Protein AF-0000000075743499 (afdb_homodimer)

Organism: Caldivirga maquilingensis (strain ATCC 700844 / DSM 13496 / JCM 10307 / IC-167) (NCBI:txid397948)

Solvent-accessible surface area (backbone atoms only — not comparable to full-atom values): 11588 Å² total; per-residue (Å²): 106,74,41,48,53,61,50,60,53,51,51,47,37,58,49,66,70,38,86,90,57,51,50,65,56,45,51,50,51,51,50,52,55,64,68,69,67,59,48,72,42,58,51,76,80,30,41,66,55,4,40,46,45,11,61,75,54,73,50,52,32,74,62,17,39,52,52,31,48,17,59,73,70,70,45,66,34,70,42,83,51,63,67,49,52,71,56,46,53,88,40,32,39,48,43,69,60,51,45,50,59,58,63,74,95,107,75,41,47,54,61,49,61,53,52,52,48,37,59,48,66,72,39,87,89,58,51,50,68,54,43,51,50,52,52,51,53,54,65,66,67,66,59,46,72,42,56,51,76,79,30,42,67,55,4,42,46,45,10,63,75,54,72,51,51,33,76,62,16,39,52,52,32,48,18,60,73,71,72,45,66,35,69,39,85,50,62,67,50,52,71,56,44,52,88,41,31,40,48,43,68,60,51,47,50,58,58,64,74,96

Sequence (210 aa):
MYVPSLFFIEVANALRYIDGLVAEDVAKAIDAFKSLGLRVVSDLELLGDAVRIAFENDITVYDSIYLALARRVGGVLITYDRKLLSKGGEVVMKASTFLARFVTRMYVPSLFFIEVANALRYIDGLVAEDVAKAIDAFKSLGLRVVSDLELLGDAVRIAFENDITVYDSIYLALARRVGGVLITYDRKLLSKGGEVVMKASTFLARFVTR

Structure (mmCIF, N/CA/C/O backbone):
data_AF-0000000075743499-model_v1
#
loop_
_entity.id
_entity.type
_entity.pdbx_description
1 polymer 'PIN domain-containing protein'
#
loop_
_atom_site.group_PDB
_atom_site.id
_atom_site.type_symbol
_atom_site.label_atom_id
_atom_site.label_alt_id
_atom_site.label_comp_id
_atom_site.label_asym_id
_atom_site.label_entity_id
_atom_site.label_seq_id
_atom_site.pdbx_PDB_ins_code
_atom_site.Cartn_x
_atom_site.Cartn_y
_atom_site.Cartn_z
_atom_site.occupancy
_atom_site.B_iso_or_equiv
_atom_site.auth_seq_id
_atom_site.auth_comp_id
_atom_site.auth_asym_id
_atom_site.auth_atom_id
_atom_site.pdbx_PDB_model_num
ATOM 1 N N . MET A 1 1 ? -17.109 9.547 -2.031 1 90.44 1 MET A N 1
ATOM 2 C CA . MET A 1 1 ? -16.156 8.922 -1.123 1 90.44 1 MET A CA 1
ATOM 3 C C . MET A 1 1 ? -14.82 8.68 -1.818 1 90.44 1 MET A C 1
ATOM 5 O O . MET A 1 1 ? -14.781 8.227 -2.963 1 90.44 1 MET A O 1
ATOM 9 N N . TYR A 1 2 ? -13.789 9.18 -1.254 1 95.06 2 TYR A N 1
ATOM 10 C CA . TYR A 1 2 ? -12.445 9.078 -1.804 1 95.06 2 TYR A CA 1
ATOM 11 C C . TYR A 1 2 ? -11.625 8.031 -1.056 1 95.06 2 TYR A C 1
ATOM 13 O O . TYR A 1 2 ? -11.742 7.898 0.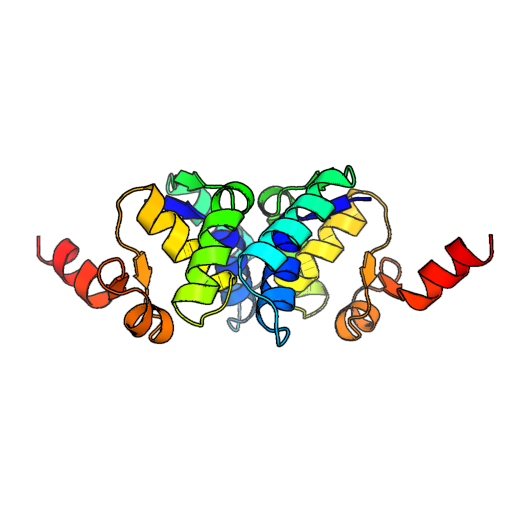164 1 95.06 2 TYR A O 1
ATOM 21 N N . VAL A 1 3 ? -10.953 7.297 -1.768 1 95.62 3 VAL A N 1
ATOM 22 C CA . VAL A 1 3 ? -10.008 6.363 -1.153 1 95.62 3 VAL A CA 1
ATOM 23 C C . VAL A 1 3 ? -8.68 6.406 -1.9 1 95.62 3 VAL A C 1
ATOM 25 O O . VAL A 1 3 ? -8.641 6.676 -3.104 1 95.62 3 VAL A O 1
ATOM 28 N N . PRO A 1 4 ? -7.609 6.242 -1.23 1 96.31 4 PRO A N 1
ATOM 29 C CA . PRO A 1 4 ? -6.352 6.027 -1.95 1 96.31 4 PRO A CA 1
ATOM 30 C C . PRO A 1 4 ? -6.246 4.621 -2.543 1 96.31 4 PRO A C 1
ATOM 32 O O . PRO A 1 4 ? -7.012 3.73 -2.17 1 96.31 4 PRO A O 1
ATOM 35 N N . SER A 1 5 ? -5.301 4.43 -3.49 1 95.62 5 SER A N 1
ATOM 36 C CA . SER A 1 5 ? -5.109 3.113 -4.094 1 95.62 5 SER A CA 1
ATOM 37 C C . SER A 1 5 ? -4.738 2.072 -3.043 1 95.62 5 SER A C 1
ATOM 39 O O . SER A 1 5 ? -5.113 0.903 -3.162 1 95.62 5 SER A O 1
ATOM 41 N N . LEU A 1 6 ? -4.109 2.496 -2.031 1 96.12 6 LEU A N 1
ATOM 42 C CA . LEU A 1 6 ? -3.67 1.648 -0.93 1 96.12 6 LEU A CA 1
ATOM 43 C C . LEU A 1 6 ? -4.859 0.975 -0.251 1 96.12 6 LEU A C 1
ATOM 45 O O . LEU A 1 6 ? -4.727 -0.124 0.291 1 96.12 6 LEU A O 1
ATOM 49 N N . PHE A 1 7 ? -6.012 1.589 -0.322 1 94.94 7 PHE A N 1
ATOM 50 C CA . PHE A 1 7 ? -7.234 1.105 0.312 1 94.94 7 PHE A CA 1
ATOM 51 C C . PHE A 1 7 ? -7.562 -0.309 -0.154 1 94.94 7 PHE A C 1
ATOM 53 O O . PHE A 1 7 ? -7.852 -1.185 0.663 1 94.94 7 PHE A O 1
ATOM 60 N N . PHE A 1 8 ? -7.41 -0.604 -1.433 1 96.69 8 PHE A N 1
ATOM 61 C CA . PHE A 1 8 ? -7.793 -1.895 -1.991 1 96.69 8 PHE A CA 1
ATOM 62 C C . PHE A 1 8 ? -6.832 -2.988 -1.54 1 96.69 8 PHE A C 1
ATOM 64 O O . PHE A 1 8 ? -7.246 -4.121 -1.285 1 96.69 8 PHE A O 1
ATOM 71 N N . ILE A 1 9 ? -5.609 -2.621 -1.397 1 97 9 ILE A N 1
ATOM 72 C CA . ILE A 1 9 ? -4.621 -3.568 -0.893 1 97 9 ILE A CA 1
ATOM 73 C C . ILE A 1 9 ? -4.906 -3.879 0.575 1 97 9 ILE A C 1
ATOM 75 O O . ILE A 1 9 ? -4.859 -5.039 0.991 1 97 9 ILE A O 1
ATOM 79 N N . GLU A 1 10 ? -5.25 -2.826 1.331 1 95.5 10 GLU A N 1
ATOM 80 C CA . GLU A 1 10 ? -5.547 -2.99 2.75 1 95.5 10 GLU A CA 1
ATOM 81 C C . GLU A 1 10 ? -6.781 -3.867 2.957 1 95.5 10 GLU A C 1
ATOM 83 O O . GLU A 1 10 ? -6.785 -4.742 3.826 1 95.5 10 GLU A O 1
ATOM 88 N N . VAL A 1 11 ? -7.797 -3.66 2.203 1 95.88 11 VAL A N 1
ATOM 89 C CA . VAL A 1 11 ? -9.023 -4.445 2.301 1 95.88 11 VAL A CA 1
ATOM 90 C C . VAL A 1 11 ? -8.734 -5.898 1.935 1 95.88 11 VAL A C 1
ATOM 92 O O . VAL A 1 11 ? -9.125 -6.816 2.66 1 95.88 11 VAL A O 1
ATOM 95 N N . ALA A 1 12 ? -8.039 -6.078 0.801 1 97.81 12 ALA A N 1
ATOM 96 C CA . ALA A 1 12 ? -7.711 -7.43 0.356 1 97.81 12 ALA A CA 1
ATOM 97 C C . ALA A 1 12 ? -6.895 -8.172 1.411 1 97.81 12 ALA A C 1
ATOM 99 O O . ALA A 1 12 ? -7.156 -9.344 1.694 1 97.81 12 ALA A O 1
ATOM 100 N N . ASN A 1 13 ? -5.938 -7.469 2.004 1 97.19 13 ASN A N 1
ATOM 101 C CA . ASN A 1 13 ? -5.082 -8.102 3.006 1 97.19 13 ASN A CA 1
ATOM 102 C C . ASN A 1 13 ? -5.867 -8.453 4.266 1 97.19 13 ASN A C 1
ATOM 104 O O . ASN A 1 13 ? -5.641 -9.508 4.871 1 97.19 13 ASN A O 1
ATOM 108 N N . ALA A 1 14 ? -6.746 -7.562 4.719 1 95.69 14 ALA A N 1
ATOM 109 C CA . ALA A 1 14 ? -7.582 -7.836 5.883 1 95.69 14 ALA A CA 1
ATOM 110 C C . ALA A 1 14 ? -8.453 -9.07 5.656 1 95.69 14 ALA A C 1
ATOM 112 O O . ALA A 1 14 ? -8.57 -9.922 6.535 1 95.69 14 ALA A O 1
ATOM 113 N N . LEU A 1 15 ? -9.016 -9.188 4.473 1 97.12 15 LEU A N 1
ATOM 114 C CA . LEU A 1 15 ? -9.914 -10.281 4.148 1 97.12 15 LEU A CA 1
ATOM 115 C C . LEU A 1 15 ? -9.141 -11.586 3.967 1 97.12 15 LEU A C 1
ATOM 117 O O . LEU A 1 15 ? -9.664 -12.664 4.258 1 97.12 15 LEU A O 1
ATOM 121 N N . ARG A 1 16 ? -7.898 -11.422 3.547 1 97 16 ARG A N 1
ATOM 122 C CA . ARG A 1 16 ? -7.047 -12.586 3.322 1 97 16 ARG A CA 1
ATOM 123 C C . ARG A 1 16 ? -6.906 -13.414 4.594 1 97 16 ARG A C 1
ATOM 125 O O . ARG A 1 16 ? -6.793 -14.641 4.527 1 97 16 ARG A O 1
ATOM 132 N N . TYR A 1 17 ? -7.008 -12.758 5.75 1 96.19 17 TYR A N 1
ATOM 133 C CA . TYR A 1 17 ? -6.707 -13.461 6.988 1 96.19 17 TYR A CA 1
ATOM 134 C C . TYR A 1 17 ? -7.988 -13.836 7.727 1 96.19 17 TYR A C 1
ATOM 136 O O . TYR A 1 17 ? -7.941 -14.344 8.852 1 96.19 17 TYR A O 1
ATOM 144 N N . ILE A 1 18 ? -9.047 -13.594 7.148 1 95.75 18 ILE A N 1
ATOM 145 C CA . ILE A 1 18 ? -10.312 -14.023 7.742 1 95.75 18 ILE A CA 1
ATOM 146 C C . ILE A 1 18 ? -10.531 -15.508 7.473 1 95.75 18 ILE A C 1
ATOM 148 O O . ILE A 1 18 ? -10.492 -15.953 6.32 1 95.75 18 ILE A O 1
ATOM 152 N N . ASP A 1 19 ? -10.828 -16.25 8.539 1 96.25 19 ASP A N 1
ATOM 153 C CA . ASP A 1 19 ? -11.016 -17.688 8.438 1 96.25 19 ASP A CA 1
ATOM 154 C C . ASP A 1 19 ? -12.203 -18.031 7.535 1 96.25 19 ASP A C 1
ATOM 156 O O . ASP A 1 19 ? -13.266 -17.406 7.633 1 96.25 19 ASP A O 1
ATOM 160 N N . GLY A 1 20 ? -11.945 -18.984 6.672 1 96.62 20 GLY A N 1
ATOM 161 C CA . GLY A 1 20 ? -13.039 -19.5 5.859 1 96.62 20 GLY A CA 1
ATOM 162 C C . GLY A 1 20 ? -13.133 -18.812 4.5 1 96.62 20 GLY A C 1
ATOM 163 O O . GLY A 1 20 ? -13.828 -19.312 3.607 1 96.62 20 GLY A O 1
ATOM 164 N N . LEU A 1 21 ? -12.492 -17.812 4.332 1 97.25 21 LEU A N 1
ATOM 165 C CA . LEU A 1 21 ? -12.5 -17.141 3.035 1 97.25 21 LEU A CA 1
ATOM 166 C C . LEU A 1 21 ? -11.453 -17.75 2.105 1 97.25 21 LEU A C 1
ATOM 168 O O . LEU A 1 21 ? -10.414 -18.234 2.562 1 97.25 21 LEU A O 1
ATOM 172 N N . VAL A 1 22 ? -11.82 -17.781 0.808 1 97.75 22 VAL A N 1
ATOM 173 C CA . VAL A 1 22 ? -10.883 -18.188 -0.234 1 97.75 22 VAL A CA 1
ATOM 174 C C . VAL A 1 22 ? -10.602 -17.016 -1.162 1 97.75 22 VAL A C 1
ATOM 176 O O . VAL A 1 22 ? -11.203 -15.945 -1.027 1 97.75 22 VAL A O 1
ATOM 179 N N . ALA A 1 23 ? -9.656 -17.188 -2.09 1 97.88 23 ALA A N 1
ATOM 180 C CA . ALA A 1 23 ? -9.227 -16.125 -2.99 1 97.88 23 ALA A CA 1
ATOM 181 C C . ALA A 1 23 ? -10.414 -15.539 -3.75 1 97.88 23 ALA A C 1
ATOM 183 O O . ALA A 1 23 ? -10.508 -14.32 -3.934 1 97.88 23 ALA A O 1
ATOM 184 N N . GLU A 1 24 ? -11.344 -16.359 -4.16 1 97.5 24 GLU A N 1
ATOM 185 C CA . GLU A 1 24 ? -12.508 -15.93 -4.922 1 97.5 24 GLU A CA 1
ATOM 186 C C . GLU A 1 24 ? -13.406 -15.016 -4.09 1 97.5 24 GLU A C 1
ATOM 188 O O . GLU A 1 24 ? -14 -14.078 -4.613 1 97.5 24 GLU A O 1
ATOM 193 N N . ASP A 1 25 ? -13.531 -15.312 -2.826 1 97.94 25 ASP A N 1
ATOM 194 C CA . ASP A 1 25 ? -14.312 -14.461 -1.93 1 97.94 25 ASP A CA 1
ATOM 195 C C . ASP A 1 25 ? -13.711 -13.062 -1.84 1 97.94 25 ASP A C 1
ATOM 197 O O . ASP A 1 25 ? -14.438 -12.062 -1.89 1 97.94 25 ASP A O 1
ATOM 201 N N . VAL A 1 26 ? -12.43 -13.07 -1.747 1 98 26 VAL A N 1
ATOM 202 C CA . VAL A 1 26 ? -11.734 -11.797 -1.622 1 98 26 VAL A CA 1
ATOM 203 C C . VAL A 1 26 ? -11.859 -11.008 -2.926 1 98 26 VAL A C 1
ATOM 205 O O . VAL A 1 26 ? -12.109 -9.805 -2.908 1 98 26 VAL A O 1
ATOM 208 N N . ALA A 1 27 ? -11.719 -11.68 -4.02 1 95.5 27 ALA A N 1
ATOM 209 C CA . ALA A 1 27 ? -11.867 -11.039 -5.328 1 95.5 27 ALA A CA 1
ATOM 210 C C . ALA A 1 27 ? -13.258 -10.43 -5.48 1 95.5 27 ALA A C 1
ATOM 212 O O . ALA A 1 27 ? -13.398 -9.305 -5.977 1 95.5 27 ALA A O 1
ATOM 213 N N . LYS A 1 28 ? -14.219 -11.164 -5.055 1 96.12 28 LYS A N 1
ATOM 214 C CA . LYS A 1 28 ? -15.586 -10.672 -5.117 1 96.12 28 LYS A CA 1
ATOM 215 C C . LYS A 1 28 ? -15.773 -9.43 -4.25 1 96.12 28 LYS A C 1
ATOM 217 O O . LYS A 1 28 ? -16.469 -8.492 -4.645 1 96.12 28 LYS A O 1
ATOM 222 N N . ALA A 1 29 ? -15.219 -9.5 -3.113 1 96.62 29 ALA A N 1
ATOM 223 C CA . ALA A 1 29 ? -15.305 -8.352 -2.215 1 96.62 29 ALA A CA 1
ATOM 224 C C . ALA A 1 29 ? -14.648 -7.121 -2.828 1 96.62 29 ALA A C 1
ATOM 226 O O . ALA A 1 29 ? -15.203 -6.02 -2.785 1 96.62 29 ALA A O 1
ATOM 227 N N . ILE A 1 30 ? -13.492 -7.293 -3.398 1 95.44 30 ILE A N 1
ATOM 228 C CA . ILE A 1 30 ? -12.773 -6.195 -4.031 1 95.44 30 ILE A CA 1
ATOM 229 C C . ILE A 1 30 ? -13.594 -5.637 -5.191 1 95.44 30 ILE A C 1
ATOM 231 O O . ILE A 1 30 ? -13.703 -4.422 -5.355 1 95.44 30 ILE A O 1
ATOM 235 N N . ASP A 1 31 ? -14.156 -6.516 -5.941 1 93.88 31 ASP A N 1
ATOM 236 C CA . ASP A 1 31 ? -15 -6.098 -7.059 1 93.88 31 ASP A CA 1
ATOM 237 C C . ASP A 1 31 ? -16.219 -5.312 -6.566 1 93.88 31 ASP A C 1
ATOM 239 O O . ASP A 1 31 ? -16.641 -4.355 -7.211 1 93.88 31 ASP A O 1
ATOM 243 N N . ALA A 1 32 ? -16.781 -5.727 -5.496 1 94.88 32 ALA A N 1
ATOM 244 C CA . ALA A 1 32 ? -17.906 -5 -4.898 1 94.88 32 ALA A CA 1
ATOM 245 C C . ALA A 1 32 ? -17.484 -3.578 -4.523 1 94.88 32 ALA A C 1
ATOM 247 O O . ALA A 1 32 ? -18.219 -2.623 -4.805 1 94.88 32 ALA A O 1
ATOM 248 N N . PHE A 1 33 ? -16.312 -3.439 -3.959 1 93.5 33 PHE A N 1
ATOM 249 C CA . PHE A 1 33 ? -15.82 -2.111 -3.602 1 93.5 33 PHE A CA 1
ATOM 250 C C . PHE A 1 33 ? -15.594 -1.266 -4.848 1 93.5 33 PHE A C 1
ATOM 252 O O . PHE A 1 33 ? -15.906 -0.073 -4.859 1 93.5 33 PHE A O 1
ATOM 259 N N . LYS A 1 34 ? -15.008 -1.884 -5.828 1 90.75 34 LYS A N 1
ATOM 260 C CA . LYS A 1 34 ? -14.75 -1.167 -7.074 1 90.75 34 LYS A CA 1
ATOM 261 C C . LYS A 1 34 ? -16.062 -0.688 -7.707 1 90.75 34 LYS A C 1
ATOM 263 O O . LYS A 1 34 ? -16.078 0.338 -8.391 1 90.75 34 LYS A O 1
ATOM 268 N N . SER A 1 35 ? -17.094 -1.367 -7.445 1 92.5 35 SER A N 1
ATOM 269 C CA . SER A 1 35 ? -18.375 -1.07 -8.078 1 92.5 35 SER A CA 1
ATOM 270 C C . SER A 1 35 ? -19.125 0.006 -7.305 1 92.5 35 SER A C 1
ATOM 272 O O . SER A 1 35 ? -20.141 0.523 -7.785 1 92.5 35 SER A O 1
ATOM 274 N N . LEU A 1 36 ? -18.719 0.41 -6.145 1 92.31 36 LEU A N 1
ATOM 275 C CA . LEU A 1 36 ? -19.375 1.398 -5.301 1 92.31 36 LEU A CA 1
ATOM 276 C C . LEU A 1 36 ? -19.188 2.805 -5.859 1 92.31 36 LEU A C 1
ATOM 278 O O . LEU A 1 36 ? -19.812 3.756 -5.383 1 92.31 36 LEU A O 1
ATOM 282 N N . GLY A 1 37 ? -18.391 2.977 -6.91 1 90.56 37 GLY A N 1
ATOM 283 C CA . GLY A 1 37 ? -18.172 4.293 -7.488 1 90.56 37 GLY A CA 1
ATOM 284 C C . GLY A 1 37 ? -17.234 5.16 -6.664 1 90.56 37 GLY A C 1
ATOM 285 O O . GLY A 1 37 ? -17.406 6.379 -6.598 1 90.56 37 GLY A O 1
ATOM 286 N N . LEU A 1 38 ? -16.312 4.594 -6 1 93.62 38 LEU A N 1
ATOM 287 C CA . LEU A 1 38 ? -15.312 5.32 -5.215 1 93.62 38 LEU A CA 1
ATOM 288 C C . LEU A 1 38 ? -14.383 6.121 -6.121 1 93.62 38 LEU A C 1
ATOM 290 O O . LEU A 1 38 ? -14.016 5.664 -7.203 1 93.62 38 LEU A O 1
ATOM 294 N N . ARG A 1 39 ? -14.133 7.344 -5.723 1 94.81 39 ARG A N 1
ATOM 295 C CA . ARG A 1 39 ? -13.094 8.117 -6.391 1 94.81 39 ARG A CA 1
ATOM 296 C C . ARG A 1 39 ? -11.711 7.762 -5.848 1 94.81 39 ARG A C 1
ATOM 298 O O . ARG A 1 39 ? -11.391 8.07 -4.695 1 94.81 39 ARG A O 1
ATOM 305 N N . VAL A 1 40 ? -10.906 7.102 -6.691 1 95.62 40 VAL A N 1
ATOM 306 C CA . VAL A 1 40 ? -9.602 6.609 -6.258 1 95.62 40 VAL A CA 1
ATOM 307 C C . VAL A 1 40 ? -8.531 7.645 -6.578 1 95.62 40 VAL A C 1
ATOM 309 O O . VAL A 1 40 ? -8.461 8.148 -7.703 1 95.62 40 VAL A O 1
ATOM 312 N N . VAL A 1 41 ? -7.75 8.016 -5.641 1 95.75 41 VAL A N 1
ATOM 313 C CA . VAL A 1 41 ? -6.594 8.891 -5.828 1 95.75 41 VAL A CA 1
ATOM 314 C C . VAL A 1 41 ? -5.309 8.078 -5.688 1 95.75 41 VAL A C 1
ATOM 316 O O . VAL A 1 41 ? -5.156 7.305 -4.738 1 95.75 41 VAL A O 1
ATOM 319 N N . SER A 1 42 ? -4.418 8.305 -6.648 1 94.88 42 SER A N 1
ATOM 320 C CA . SER A 1 42 ? -3.17 7.547 -6.652 1 94.88 42 SER A CA 1
ATOM 321 C C . SER A 1 42 ? -2.336 7.848 -5.41 1 94.88 42 SER A C 1
ATOM 323 O O . SER A 1 42 ? -2.225 9.008 -4.996 1 94.88 42 SER A O 1
ATOM 325 N N . ASP A 1 43 ? -1.762 6.793 -4.848 1 96 43 ASP A N 1
ATOM 326 C CA . ASP A 1 43 ? -0.877 6.973 -3.701 1 96 43 ASP A CA 1
ATOM 327 C C . ASP A 1 43 ? 0.336 7.824 -4.07 1 96 43 ASP A C 1
ATOM 329 O O . ASP A 1 43 ? 0.84 8.586 -3.242 1 96 43 ASP A O 1
ATOM 333 N N . LEU A 1 44 ? 0.742 7.641 -5.316 1 94.25 44 LEU A N 1
ATOM 334 C CA . LEU A 1 44 ? 1.918 8.383 -5.762 1 94.25 44 LEU A CA 1
ATOM 335 C C . LEU A 1 44 ? 1.655 9.883 -5.742 1 94.25 44 LEU A C 1
ATOM 337 O O . LEU A 1 44 ? 2.551 10.672 -5.43 1 94.25 44 LEU A O 1
ATOM 341 N N . GLU A 1 45 ? 0.433 10.258 -6.066 1 94.81 45 GLU A N 1
ATOM 342 C CA . GLU A 1 45 ? 0.052 11.664 -6.043 1 94.81 45 GLU A CA 1
ATOM 343 C C . GLU A 1 45 ? 0.007 12.203 -4.617 1 94.81 45 GLU A C 1
ATOM 345 O O . GLU A 1 45 ? 0.207 13.398 -4.387 1 94.81 45 GLU A O 1
ATOM 350 N N . LEU A 1 46 ? -0.223 11.336 -3.707 1 97.31 46 LEU A N 1
ATOM 351 C CA . LEU A 1 46 ? -0.42 11.727 -2.316 1 97.31 46 LEU A CA 1
ATOM 352 C C . LEU A 1 46 ? 0.883 11.617 -1.532 1 97.31 46 LEU A C 1
ATOM 354 O O . LEU A 1 46 ? 0.984 12.133 -0.415 1 97.31 46 LEU A O 1
ATOM 358 N N . LEU A 1 47 ? 1.878 11.031 -2.092 1 97.56 47 LEU A N 1
ATOM 359 C CA . LEU A 1 47 ? 3.045 10.555 -1.359 1 97.56 47 LEU A CA 1
ATOM 360 C C . LEU A 1 47 ? 3.82 11.711 -0.749 1 97.56 47 LEU A C 1
ATOM 362 O O . LEU A 1 47 ? 4.234 11.648 0.411 1 97.56 47 LEU A O 1
ATOM 366 N N . GLY A 1 48 ? 4.055 12.789 -1.543 1 96.75 48 GLY A N 1
ATOM 367 C CA . GLY A 1 48 ? 4.773 13.938 -1.01 1 96.75 48 GLY A CA 1
ATOM 368 C C . GLY A 1 48 ? 4.148 14.5 0.251 1 96.75 48 GLY A C 1
ATOM 369 O O . GLY A 1 48 ? 4.828 14.672 1.266 1 96.75 48 GLY A O 1
ATOM 370 N N . ASP A 1 49 ? 2.885 14.758 0.202 1 97.06 49 ASP A N 1
ATOM 371 C CA . ASP A 1 49 ? 2.154 15.266 1.358 1 97.06 49 ASP A CA 1
ATOM 372 C C . ASP A 1 49 ? 2.162 14.258 2.502 1 97.06 49 ASP A C 1
ATOM 374 O O . ASP A 1 49 ? 2.289 14.633 3.668 1 97.06 49 ASP A O 1
ATOM 378 N N . ALA A 1 50 ? 2.029 13 2.17 1 97.75 50 ALA A N 1
ATOM 379 C CA . ALA A 1 50 ? 1.994 11.945 3.182 1 97.75 50 ALA A CA 1
ATOM 380 C C . ALA A 1 50 ? 3.307 11.883 3.957 1 97.75 50 ALA A C 1
ATOM 382 O O . ALA A 1 50 ? 3.305 11.703 5.176 1 97.75 50 ALA A O 1
ATOM 383 N N . VAL A 1 51 ? 4.383 12.078 3.242 1 98.25 51 VAL A N 1
ATOM 384 C CA . VAL A 1 51 ? 5.684 12.062 3.896 1 98.25 51 VAL A CA 1
ATOM 385 C C . VAL A 1 51 ? 5.773 13.219 4.895 1 98.25 51 VAL A C 1
ATOM 387 O O . VAL A 1 51 ? 6.195 13.023 6.039 1 98.25 51 VAL A O 1
ATOM 390 N N . ARG A 1 52 ? 5.375 14.375 4.504 1 97.69 52 ARG A N 1
ATOM 391 C CA . ARG A 1 52 ? 5.391 15.531 5.402 1 97.69 52 ARG A CA 1
ATOM 392 C C . ARG A 1 52 ? 4.52 15.281 6.629 1 97.69 52 ARG A C 1
ATOM 394 O O . ARG A 1 52 ? 4.953 15.508 7.762 1 97.69 52 ARG A O 1
ATOM 401 N N . ILE A 1 53 ? 3.359 14.789 6.441 1 96.38 53 ILE A N 1
ATOM 402 C CA . ILE A 1 53 ? 2.41 14.516 7.516 1 96.38 53 ILE A CA 1
ATOM 403 C C . ILE A 1 53 ? 2.994 13.469 8.461 1 96.38 53 ILE A C 1
ATOM 405 O O . ILE A 1 53 ? 2.863 13.586 9.688 1 96.38 53 ILE A O 1
ATOM 409 N N . ALA A 1 54 ? 3.574 12.43 7.902 1 96.94 54 ALA A N 1
ATOM 410 C CA . ALA A 1 54 ? 4.16 11.359 8.711 1 96.94 54 ALA A CA 1
ATOM 411 C C . ALA A 1 54 ? 5.191 11.922 9.695 1 96.94 54 ALA A C 1
ATOM 413 O O . ALA A 1 54 ? 5.203 11.555 10.867 1 96.94 54 ALA A O 1
ATOM 414 N N . PHE A 1 55 ? 6.035 12.82 9.234 1 97.19 55 PHE A N 1
ATOM 415 C CA . PHE A 1 55 ? 7.059 13.422 10.086 1 97.19 55 PHE A CA 1
ATOM 416 C C . PHE A 1 55 ? 6.434 14.367 11.102 1 97.19 55 PHE A C 1
ATOM 418 O O . PHE A 1 55 ? 6.832 14.391 12.266 1 97.19 55 PHE A O 1
ATOM 425 N N . GLU A 1 56 ? 5.453 15.117 10.641 1 94.81 56 GLU A N 1
ATOM 426 C CA . GLU A 1 56 ? 4.809 16.109 11.508 1 94.81 56 GLU A CA 1
ATOM 427 C C . GLU A 1 56 ? 4.066 15.43 12.656 1 94.81 56 GLU A C 1
ATOM 429 O O . GLU A 1 56 ? 4.035 15.953 13.773 1 94.81 56 GLU A O 1
ATOM 434 N N . ASN A 1 57 ? 3.477 14.273 12.398 1 94 57 ASN A N 1
ATOM 435 C CA . ASN A 1 57 ? 2.588 13.656 13.375 1 94 57 ASN A CA 1
ATOM 436 C C . ASN A 1 57 ? 3.223 12.422 14 1 94 57 ASN A C 1
ATOM 438 O O . ASN A 1 57 ? 2.605 11.758 14.836 1 94 57 ASN A O 1
ATOM 442 N N . ASP A 1 58 ? 4.387 12.023 13.602 1 94 58 ASP A N 1
ATOM 443 C CA . ASP A 1 58 ? 5.109 10.867 14.125 1 94 58 ASP A CA 1
ATOM 444 C C . ASP A 1 58 ? 4.305 9.586 13.922 1 94 58 ASP A C 1
ATOM 446 O O . ASP A 1 58 ? 4.047 8.852 14.883 1 94 58 ASP A O 1
ATOM 450 N N . ILE A 1 59 ? 3.896 9.398 12.695 1 95.06 59 ILE A N 1
ATOM 451 C CA . ILE A 1 59 ? 3.158 8.195 12.32 1 95.06 59 ILE A CA 1
ATOM 452 C C . ILE A 1 59 ? 3.717 7.633 11.016 1 95.06 59 ILE A C 1
ATOM 454 O O . ILE A 1 59 ? 4.629 8.211 10.422 1 95.06 59 ILE A O 1
ATOM 458 N N . THR A 1 60 ? 3.25 6.488 10.562 1 96.06 60 THR A N 1
ATOM 459 C CA . THR A 1 60 ? 3.756 5.816 9.367 1 96.06 60 THR A CA 1
ATOM 460 C C . THR A 1 60 ? 3.299 6.535 8.109 1 96.06 60 THR A C 1
ATOM 462 O O . THR A 1 60 ? 2.291 7.246 8.117 1 96.06 60 THR A O 1
ATOM 465 N N . VAL A 1 61 ? 4.047 6.348 7.035 1 97.25 61 VAL A N 1
ATOM 466 C CA . VAL A 1 61 ? 3.646 6.867 5.73 1 97.25 61 VAL A CA 1
ATOM 467 C C . VAL A 1 61 ? 2.334 6.223 5.293 1 97.25 61 VAL A C 1
ATOM 469 O O . VAL A 1 61 ? 1.477 6.883 4.703 1 97.25 61 VAL A O 1
ATOM 472 N N . TYR A 1 62 ? 2.102 5.016 5.688 1 95.19 62 TYR A N 1
ATOM 473 C CA . TYR A 1 62 ? 0.872 4.293 5.387 1 95.19 62 TYR A CA 1
ATOM 474 C C . TYR A 1 62 ? -0.344 5.027 5.938 1 95.19 62 TYR A C 1
ATOM 476 O O . TYR A 1 62 ? -1.301 5.293 5.211 1 95.19 62 TYR A O 1
ATOM 484 N N . ASP A 1 63 ? -0.271 5.359 7.168 1 94.69 63 ASP A N 1
ATOM 485 C CA . ASP A 1 63 ? -1.363 6.086 7.809 1 94.69 63 ASP A CA 1
ATOM 486 C C . ASP A 1 63 ? -1.497 7.496 7.234 1 94.69 63 ASP A C 1
ATOM 488 O O . ASP A 1 63 ? -2.609 8 7.066 1 94.69 63 ASP A O 1
ATOM 492 N N . SER A 1 64 ? -0.406 8.062 6.906 1 96.5 64 SER A N 1
ATOM 493 C CA . SER A 1 64 ? -0.364 9.453 6.457 1 96.5 64 SER A CA 1
ATOM 494 C C . SER A 1 64 ? -0.954 9.594 5.059 1 96.5 64 SER A C 1
ATOM 496 O O . SER A 1 64 ? -1.426 10.672 4.688 1 96.5 64 SER A O 1
ATOM 498 N N . ILE A 1 65 ? -0.971 8.531 4.281 1 97 65 ILE A N 1
ATOM 499 C CA . ILE A 1 65 ? -1.595 8.562 2.961 1 97 65 ILE A CA 1
ATOM 500 C C . ILE A 1 65 ? -3.074 8.914 3.098 1 97 65 ILE A C 1
ATOM 502 O O . ILE A 1 65 ? -3.598 9.7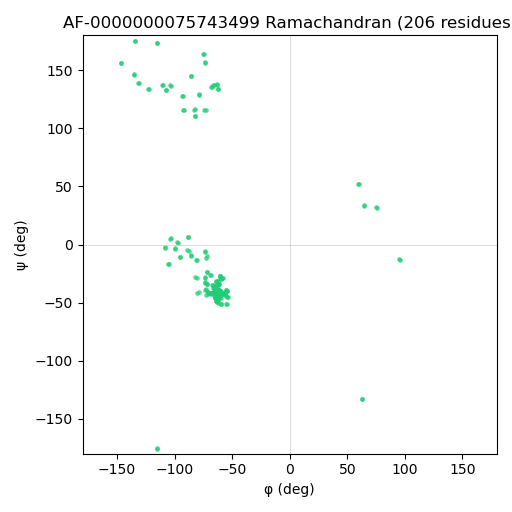27 2.332 1 97 65 ILE A O 1
ATOM 506 N N . TYR A 1 66 ? -3.709 8.383 4.043 1 95.81 66 TYR A N 1
ATOM 507 C CA . TYR A 1 66 ? -5.125 8.656 4.262 1 95.81 66 TYR A CA 1
ATOM 508 C C . TYR A 1 66 ? -5.348 10.094 4.711 1 95.81 66 TYR A C 1
ATOM 510 O O . TYR A 1 66 ? -6.293 10.75 4.27 1 95.81 66 TYR A O 1
ATOM 518 N N . LEU A 1 67 ? -4.508 10.516 5.559 1 95.62 67 LEU A N 1
ATOM 519 C CA . LEU A 1 67 ? -4.617 11.898 6.023 1 95.62 67 LEU A CA 1
ATOM 520 C C . LEU A 1 67 ? -4.359 12.875 4.883 1 95.62 67 LEU A C 1
ATOM 522 O O . LEU A 1 67 ? -5.039 13.898 4.77 1 95.62 67 LEU A O 1
ATOM 526 N N . ALA A 1 68 ? -3.328 12.594 4.09 1 96.56 68 ALA A N 1
ATOM 527 C CA . ALA A 1 68 ? -3.035 13.43 2.928 1 96.56 68 ALA A CA 1
ATOM 528 C C . ALA A 1 68 ? -4.234 13.508 1.989 1 96.56 68 ALA A C 1
ATOM 530 O O . ALA A 1 68 ? -4.555 14.57 1.464 1 96.56 68 ALA A O 1
ATOM 531 N N . LEU A 1 69 ? -4.875 12.398 1.786 1 96.94 69 LEU A N 1
ATOM 532 C CA . LEU A 1 69 ? -6.062 12.367 0.939 1 96.94 69 LEU A CA 1
ATOM 533 C C . LEU A 1 69 ? -7.176 13.227 1.53 1 96.94 69 LEU A C 1
ATOM 535 O O . LEU A 1 69 ? -7.793 14.023 0.821 1 96.94 69 LEU A O 1
ATOM 539 N N . ALA A 1 70 ? -7.449 13.016 2.809 1 95.19 70 ALA A N 1
ATOM 540 C CA . ALA A 1 70 ? -8.492 13.789 3.469 1 95.19 70 ALA A CA 1
ATOM 541 C C . ALA A 1 70 ? -8.242 15.289 3.316 1 95.19 70 ALA A C 1
ATOM 543 O O . ALA A 1 70 ? -9.156 16.047 2.98 1 95.19 70 ALA A O 1
ATOM 544 N N . ARG A 1 71 ? -7.031 15.688 3.521 1 94.38 71 ARG A N 1
ATOM 545 C CA . ARG A 1 71 ? -6.672 17.094 3.408 1 94.38 71 ARG A CA 1
ATOM 546 C C . ARG A 1 71 ? -6.824 17.594 1.973 1 94.38 71 ARG A C 1
ATOM 548 O O . ARG A 1 71 ? -7.324 18.688 1.738 1 94.38 71 ARG A O 1
ATOM 555 N N . ARG A 1 72 ? -6.387 16.828 1.072 1 94.88 72 ARG A N 1
ATOM 556 C CA . ARG A 1 72 ? -6.426 17.203 -0.336 1 94.88 72 ARG A CA 1
ATOM 557 C C . ARG A 1 72 ? -7.855 17.453 -0.799 1 94.88 72 ARG A C 1
ATOM 559 O O . ARG A 1 72 ? -8.117 18.391 -1.553 1 94.88 72 ARG A O 1
ATOM 566 N N . VAL A 1 73 ? -8.758 16.672 -0.363 1 94.38 73 VAL A N 1
ATOM 567 C CA . VAL A 1 73 ? -10.125 16.75 -0.874 1 94.38 73 VAL A CA 1
ATOM 568 C C . VAL A 1 73 ? -10.984 17.578 0.071 1 94.38 73 VAL A C 1
ATOM 570 O O . VAL A 1 73 ? -12.188 17.75 -0.155 1 94.38 73 VAL A O 1
ATOM 573 N N . GLY A 1 74 ? -10.375 18.078 1.093 1 91.69 74 GLY A N 1
ATOM 574 C CA . GLY A 1 74 ? -11.117 18.844 2.074 1 91.69 74 GLY A CA 1
ATOM 575 C C . GLY A 1 74 ? -12.148 18.031 2.826 1 91.69 74 GLY A C 1
ATOM 576 O O . GLY A 1 74 ? -13.227 18.531 3.15 1 91.69 74 GLY A O 1
ATOM 577 N N . GLY A 1 75 ? -11.797 16.766 3.025 1 91.06 75 GLY A N 1
ATOM 578 C CA . GLY A 1 75 ? -12.727 15.875 3.699 1 91.06 75 GLY A CA 1
ATOM 579 C C . GLY A 1 75 ? -12.211 15.383 5.039 1 91.06 75 GLY A C 1
ATOM 580 O O . GLY A 1 75 ? -11.25 15.938 5.582 1 91.06 75 GLY A O 1
ATOM 581 N N . VAL A 1 76 ? -13 14.508 5.609 1 89.81 76 VAL A N 1
ATOM 582 C CA . VAL A 1 76 ? -12.656 13.914 6.895 1 89.81 76 VAL A CA 1
ATOM 583 C C . VAL A 1 76 ? -12.32 12.438 6.711 1 89.81 76 VAL A C 1
ATOM 585 O O . VAL A 1 76 ? -12.945 11.75 5.895 1 89.81 76 VAL A O 1
ATOM 588 N N . LEU A 1 77 ? -11.242 12.047 7.406 1 92.06 77 LEU A N 1
ATOM 589 C CA . LEU A 1 77 ? -10.891 10.625 7.43 1 92.06 77 LEU A CA 1
ATOM 590 C C . LEU A 1 77 ? -11.711 9.883 8.477 1 92.06 77 LEU A C 1
ATOM 592 O O . LEU A 1 77 ? -11.641 10.203 9.664 1 92.06 77 LEU A O 1
ATOM 596 N N . ILE A 1 78 ? -12.523 8.961 8.016 1 89.56 78 ILE A N 1
ATOM 597 C CA . ILE A 1 78 ? -13.289 8.109 8.914 1 89.56 78 ILE A CA 1
ATOM 598 C C . ILE A 1 78 ? -12.508 6.824 9.195 1 89.56 78 ILE A C 1
ATOM 600 O O . ILE A 1 78 ? -12.219 6.055 8.273 1 89.56 78 ILE A O 1
ATOM 604 N N . THR A 1 79 ? -12.156 6.672 10.422 1 88.44 79 THR A N 1
ATOM 605 C CA . THR A 1 79 ? -11.312 5.527 10.766 1 88.44 79 THR A CA 1
ATOM 606 C C . THR A 1 79 ? -11.641 5.016 12.164 1 88.44 79 THR A C 1
ATOM 608 O O . THR A 1 79 ? -12.32 5.695 12.938 1 88.44 79 THR A O 1
ATOM 611 N N . TYR A 1 80 ? -11.289 3.707 12.305 1 82.38 80 TYR A N 1
ATOM 612 C CA . TYR A 1 80 ? -11.359 3.148 13.656 1 82.38 80 TYR A CA 1
ATOM 613 C C . TYR A 1 80 ? -9.984 3.104 14.297 1 82.38 80 TYR A C 1
ATOM 615 O O . TYR A 1 80 ? -9.836 2.635 15.43 1 82.38 80 TYR A O 1
ATOM 623 N N . ASP A 1 81 ? -9.031 3.482 13.547 1 83.44 81 ASP A N 1
ATOM 624 C CA . ASP A 1 81 ? -7.672 3.412 14.062 1 83.44 81 ASP A CA 1
ATOM 625 C C . ASP A 1 81 ? -7.418 4.5 15.102 1 83.44 81 ASP A C 1
ATOM 627 O O . ASP A 1 81 ? -7.422 5.691 14.781 1 83.44 81 ASP A O 1
ATOM 631 N N . ARG A 1 82 ? -7.172 4.008 16.266 1 81.62 82 ARG A N 1
ATOM 632 C CA . ARG A 1 82 ? -7.008 4.926 17.391 1 81.62 82 ARG A CA 1
ATOM 633 C C . ARG A 1 82 ? -5.785 5.816 17.203 1 81.62 82 ARG A C 1
ATOM 635 O O . ARG A 1 82 ? -5.781 6.973 17.625 1 81.62 82 ARG A O 1
ATOM 642 N N . LYS A 1 83 ? -4.855 5.289 16.578 1 81.62 83 LYS A N 1
ATOM 643 C CA . LYS A 1 83 ? -3.65 6.074 16.344 1 81.62 83 LYS A CA 1
ATOM 644 C C . LYS A 1 83 ? -3.939 7.254 15.414 1 81.62 83 LYS A C 1
ATOM 646 O O . LYS A 1 83 ? -3.506 8.375 15.672 1 81.62 83 LYS A O 1
ATOM 651 N N . LEU A 1 84 ? -4.742 7.027 14.422 1 86.31 84 LEU A N 1
ATOM 652 C CA . LEU A 1 84 ? -5.109 8.086 13.492 1 86.31 84 LEU A CA 1
ATOM 653 C C . LEU A 1 84 ? -6.074 9.07 14.133 1 86.31 84 LEU A C 1
ATOM 655 O O . LEU A 1 84 ? -6.027 10.273 13.852 1 86.31 84 LEU A O 1
ATOM 659 N N . LEU A 1 85 ? -6.855 8.5 15 1 84.19 85 LEU A N 1
ATOM 660 C CA . LEU A 1 85 ? -7.805 9.359 15.695 1 84.19 85 LEU A CA 1
ATOM 661 C C . LEU A 1 85 ? -7.078 10.336 16.609 1 84.19 85 LEU A C 1
ATOM 663 O O . LEU A 1 85 ? -7.473 11.5 16.719 1 84.19 85 LEU A O 1
ATOM 667 N N . SER A 1 86 ? -6.066 9.891 17.188 1 85.12 86 SER A N 1
ATOM 668 C CA . SER A 1 86 ? -5.352 10.711 18.156 1 85.12 86 SER A CA 1
ATOM 669 C C . SER A 1 86 ? -4.398 11.68 17.469 1 85.12 86 SER A C 1
ATOM 671 O O . SER A 1 86 ? -4.176 12.789 17.953 1 85.12 86 SER A O 1
ATOM 673 N N . LYS A 1 87 ? -3.928 11.289 16.312 1 83.25 87 LYS A N 1
ATOM 674 C CA . LYS A 1 87 ? -2.85 12.055 15.688 1 83.25 87 LYS A CA 1
ATOM 675 C C . LYS A 1 87 ? -3.373 12.883 14.523 1 83.25 87 LYS A C 1
ATOM 677 O O . LYS A 1 87 ? -2.727 13.852 14.102 1 83.25 87 LYS A O 1
ATOM 682 N N . GLY A 1 88 ? -4.5 12.633 13.992 1 81.81 88 GLY A N 1
ATOM 683 C CA . GLY A 1 88 ? -4.992 13.242 12.766 1 81.81 88 GLY A CA 1
ATOM 684 C C . GLY A 1 88 ? -5.73 14.547 13 1 81.81 88 GLY A C 1
ATOM 685 O O . GLY A 1 88 ? -6.07 15.258 12.055 1 81.81 88 GLY A O 1
ATOM 686 N N . GLY A 1 89 ? -5.938 14.914 14.297 1 79.94 89 GLY A N 1
ATOM 687 C CA . GLY A 1 89 ? -6.605 16.172 14.617 1 79.94 89 GLY A CA 1
ATOM 688 C C . GLY A 1 89 ? -8.039 16.219 14.109 1 79.94 89 GLY A C 1
ATOM 689 O O . GLY A 1 89 ? -8.773 15.242 14.219 1 79.94 89 GLY A O 1
ATOM 690 N N . GLU A 1 90 ? -8.359 17.344 13.469 1 79.12 90 GLU A N 1
ATOM 691 C CA . GLU A 1 90 ? -9.742 17.625 13.102 1 79.12 90 GLU A CA 1
ATOM 692 C C . GLU A 1 90 ? -10.133 16.891 11.82 1 79.12 90 GLU A C 1
ATOM 694 O O . GLU A 1 90 ? -11.32 16.797 11.492 1 79.12 90 GLU A O 1
ATOM 699 N N . VAL A 1 91 ? -9.148 16.422 11.188 1 82.94 91 VAL A N 1
ATOM 700 C CA . VAL A 1 91 ? -9.453 15.836 9.891 1 82.94 91 VAL A CA 1
ATOM 701 C C . VAL A 1 91 ? -9.805 14.359 10.062 1 82.94 91 VAL A C 1
ATOM 703 O O . VAL A 1 91 ? -10.016 13.648 9.078 1 82.94 91 VAL A O 1
ATOM 706 N N . VAL A 1 92 ? -9.898 13.922 11.297 1 87.12 92 VAL A N 1
ATOM 707 C CA . VAL A 1 92 ? -10.195 12.516 11.562 1 87.12 92 VAL A CA 1
ATOM 708 C C . VAL A 1 92 ? -11.453 12.406 12.414 1 87.12 92 VAL A C 1
ATOM 710 O O . VAL A 1 92 ? -11.648 13.188 13.352 1 87.12 92 VAL A O 1
ATOM 713 N N . MET A 1 93 ? -12.312 11.516 12.016 1 87 93 MET A N 1
ATOM 714 C CA . MET A 1 93 ? -13.555 11.273 12.734 1 87 93 MET A CA 1
ATOM 715 C C . MET A 1 93 ? -13.758 9.781 12.969 1 87 93 MET A C 1
ATOM 717 O O . MET A 1 93 ? -13.5 8.961 12.086 1 87 93 MET A O 1
ATOM 721 N N . LYS A 1 94 ? -14.203 9.523 14.133 1 85.88 94 LYS A N 1
ATOM 722 C CA . LYS A 1 94 ? -14.508 8.133 14.445 1 85.88 94 LYS A CA 1
ATOM 723 C C . LYS A 1 94 ? -15.672 7.621 13.602 1 85.88 94 LYS A C 1
ATOM 725 O O . LYS A 1 94 ? -16.672 8.32 13.43 1 85.88 94 LYS A O 1
ATOM 730 N N . ALA A 1 95 ? -15.477 6.434 13.133 1 84.44 95 ALA A N 1
ATOM 731 C CA . ALA A 1 95 ? -16.5 5.84 12.281 1 84.44 95 ALA A CA 1
ATOM 732 C C . ALA A 1 95 ? -17.859 5.836 12.977 1 84.44 95 ALA A C 1
ATOM 734 O O . ALA A 1 95 ? -18.891 6.082 12.352 1 84.44 95 ALA A O 1
ATOM 735 N N . SER A 1 96 ? -17.812 5.539 14.258 1 84.19 96 SER A N 1
ATOM 736 C CA . SER A 1 96 ? -19.062 5.492 1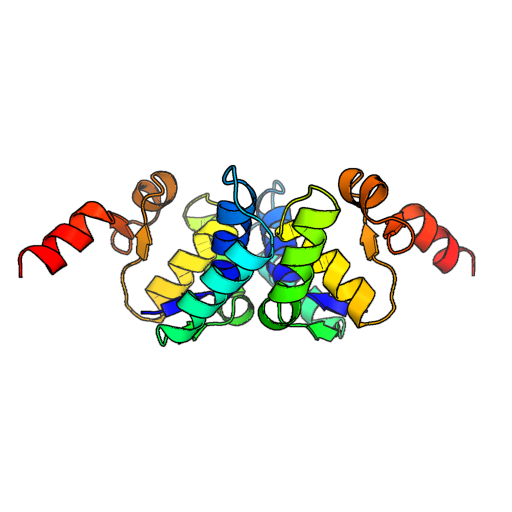5.008 1 84.19 96 SER A CA 1
ATOM 737 C C . SER A 1 96 ? -19.75 6.852 15.023 1 84.19 96 SER A C 1
ATOM 739 O O . SER A 1 96 ? -20.984 6.934 14.922 1 84.19 96 SER A O 1
ATOM 741 N N . THR A 1 97 ? -18.984 7.844 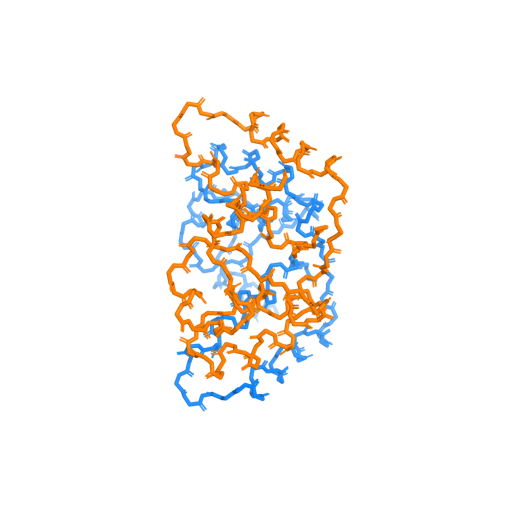15.18 1 83 97 THR A N 1
ATOM 742 C CA . THR A 1 97 ? -19.5 9.203 15.156 1 83 97 THR A CA 1
ATOM 743 C C . THR A 1 97 ? -20.062 9.547 13.781 1 83 97 THR A C 1
ATOM 745 O O . THR A 1 97 ? -21.125 10.156 13.672 1 83 97 THR A O 1
ATOM 748 N N . PHE A 1 98 ? -19.344 9.156 12.82 1 80 98 PHE A N 1
ATOM 749 C CA . PHE A 1 98 ? -19.797 9.398 11.453 1 80 98 PHE A CA 1
ATOM 750 C C . PHE A 1 98 ? -21.109 8.672 11.188 1 80 98 PHE A C 1
ATOM 752 O O . PHE A 1 98 ? -22.047 9.25 10.625 1 80 98 PHE A O 1
ATOM 759 N N . LEU A 1 99 ? -21.188 7.414 11.539 1 80.06 99 LEU A N 1
ATOM 760 C CA . LEU A 1 99 ? -22.375 6.617 11.312 1 80.06 99 LEU A CA 1
ATOM 761 C C . LEU A 1 99 ? -23.578 7.207 12.055 1 80.06 99 LEU A C 1
ATOM 763 O O . LEU A 1 99 ? -24.703 7.184 11.547 1 80.06 99 LEU A O 1
ATOM 767 N N . ALA A 1 100 ? -23.297 7.637 13.188 1 80.25 100 ALA A N 1
ATOM 768 C CA . ALA A 1 100 ? -24.359 8.25 13.977 1 80.25 100 ALA A CA 1
ATOM 769 C C . ALA A 1 100 ? -24.922 9.484 13.289 1 80.25 100 ALA A C 1
ATOM 771 O O . ALA A 1 100 ? -26.109 9.773 13.383 1 80.25 100 ALA A O 1
ATOM 772 N N . ARG A 1 101 ? -24.094 10.18 12.617 1 75.19 101 ARG A N 1
ATOM 773 C CA . ARG A 1 101 ? -24.516 11.375 11.898 1 75.19 101 ARG A CA 1
ATOM 774 C C . ARG A 1 101 ? -25.328 11.008 10.656 1 75.19 101 ARG A C 1
ATOM 776 O O . ARG A 1 101 ? -26.219 11.75 10.25 1 75.19 101 ARG A O 1
ATOM 783 N N . PHE A 1 102 ? -24.891 9.953 10.023 1 66.19 102 PHE A N 1
ATOM 784 C CA . PHE A 1 102 ? -25.578 9.516 8.812 1 66.19 102 PHE A CA 1
ATOM 785 C C . PHE A 1 102 ? -26.828 8.719 9.164 1 66.19 102 PHE A C 1
ATOM 787 O O . PHE A 1 102 ? -27.812 8.766 8.438 1 66.19 102 PHE A O 1
ATOM 794 N N . VAL A 1 103 ? -26.766 7.879 10.109 1 64.38 103 VAL A N 1
ATOM 795 C CA . VAL A 1 103 ? -27.922 7.062 10.469 1 64.38 103 VAL A CA 1
ATOM 796 C C . VAL A 1 103 ? -28.984 7.934 11.133 1 64.38 103 VAL A C 1
ATOM 798 O O . VAL A 1 103 ? -30.172 7.734 10.914 1 64.38 103 VAL A O 1
ATOM 801 N N . THR A 1 104 ? -28.625 8.781 11.969 1 59.19 104 THR A N 1
ATOM 802 C CA . THR A 1 104 ? -29.641 9.562 12.664 1 59.19 104 THR A CA 1
ATOM 803 C C . THR A 1 104 ? -30.281 10.586 11.727 1 59.19 104 THR A C 1
ATOM 805 O O . THR A 1 104 ? -31.281 11.219 12.078 1 59.19 104 THR A O 1
ATOM 808 N N . ARG A 1 105 ? -29.797 10.805 10.586 1 50.12 105 ARG A N 1
ATOM 809 C CA . ARG A 1 105 ? -30.531 11.68 9.688 1 50.12 105 ARG A CA 1
ATOM 810 C C . ARG A 1 105 ? -31.562 10.898 8.875 1 50.12 105 ARG A C 1
ATOM 812 O O . ARG A 1 105 ? -31.297 9.781 8.43 1 50.12 105 ARG A O 1
ATOM 819 N N . MET B 1 1 ? 13.562 -2.018 -15.133 1 90.56 1 MET B N 1
ATOM 820 C CA . MET B 1 1 ? 13.203 -2.404 -13.773 1 90.56 1 MET B CA 1
ATOM 821 C C . MET B 1 1 ? 11.766 -2.004 -13.453 1 90.56 1 MET B C 1
ATOM 823 O O . MET B 1 1 ? 11.344 -0.889 -13.766 1 90.56 1 MET B O 1
ATOM 827 N N . TYR B 1 2 ? 10.977 -2.936 -13.055 1 95.12 2 TYR B N 1
ATOM 828 C CA . TYR B 1 2 ? 9.57 -2.732 -12.75 1 95.12 2 TYR B CA 1
ATOM 829 C C . TYR B 1 2 ? 9.336 -2.682 -11.25 1 95.12 2 TYR B C 1
ATOM 831 O O . TYR B 1 2 ? 9.969 -3.422 -10.492 1 95.12 2 TYR B O 1
ATOM 839 N N . VAL B 1 3 ? 8.578 -1.801 -10.867 1 95.75 3 VAL B N 1
ATOM 840 C CA . VAL B 1 3 ? 8.164 -1.762 -9.477 1 95.75 3 VAL B CA 1
ATOM 841 C C . VAL B 1 3 ? 6.656 -1.511 -9.391 1 95.75 3 VAL B C 1
ATOM 843 O O . VAL B 1 3 ? 6.082 -0.861 -10.266 1 95.75 3 VAL B O 1
ATOM 846 N N . PRO B 1 4 ? 6.004 -2.047 -8.438 1 96.38 4 PRO B N 1
ATOM 847 C CA . PRO B 1 4 ? 4.625 -1.626 -8.188 1 96.38 4 PRO B CA 1
ATOM 848 C C . PRO B 1 4 ? 4.539 -0.263 -7.504 1 96.38 4 PRO B C 1
ATOM 850 O O . PRO B 1 4 ? 5.539 0.233 -6.98 1 96.38 4 PRO B O 1
ATOM 853 N N . SER B 1 5 ? 3.332 0.353 -7.531 1 95.62 5 SER B N 1
ATOM 854 C CA . SER B 1 5 ? 3.146 1.646 -6.879 1 95.62 5 SER B CA 1
ATOM 855 C C . SER B 1 5 ? 3.438 1.56 -5.387 1 95.62 5 SER B C 1
ATOM 857 O O . SER B 1 5 ? 3.93 2.518 -4.789 1 95.62 5 SER B O 1
ATOM 859 N N . LEU B 1 6 ? 3.221 0.437 -4.836 1 96.12 6 LEU B N 1
ATOM 860 C CA . LEU B 1 6 ? 3.438 0.171 -3.416 1 96.12 6 LEU B CA 1
ATOM 861 C C . LEU B 1 6 ? 4.898 0.383 -3.041 1 96.12 6 LEU B C 1
ATOM 863 O O . LEU B 1 6 ? 5.207 0.746 -1.903 1 96.12 6 LEU B O 1
ATOM 867 N N . PHE B 1 7 ? 5.793 0.223 -3.984 1 95.06 7 PHE B N 1
ATOM 868 C CA . PHE B 1 7 ? 7.234 0.34 -3.783 1 95.06 7 PHE B CA 1
ATOM 869 C C . PHE B 1 7 ? 7.59 1.701 -3.197 1 95.06 7 PHE B C 1
ATOM 871 O O . PHE B 1 7 ? 8.344 1.788 -2.229 1 95.06 7 PHE B O 1
ATOM 878 N N . PHE B 1 8 ? 6.977 2.777 -3.68 1 96.69 8 PHE B N 1
ATOM 879 C CA . PHE B 1 8 ? 7.32 4.129 -3.26 1 96.69 8 PHE B CA 1
ATOM 880 C C . PHE B 1 8 ? 6.848 4.395 -1.836 1 96.69 8 PHE B C 1
ATOM 882 O O . PHE B 1 8 ? 7.527 5.07 -1.064 1 96.69 8 PHE B O 1
ATOM 889 N N . ILE B 1 9 ? 5.746 3.803 -1.506 1 97 9 ILE B N 1
ATOM 890 C CA . ILE B 1 9 ? 5.242 3.924 -0.142 1 97 9 ILE B CA 1
ATOM 891 C C . ILE B 1 9 ? 6.16 3.162 0.814 1 97 9 ILE B C 1
ATOM 893 O O . ILE B 1 9 ? 6.496 3.662 1.891 1 97 9 ILE B O 1
ATOM 897 N N . GLU B 1 10 ? 6.59 1.98 0.378 1 95.44 10 GLU B N 1
ATOM 898 C CA . GLU B 1 10 ? 7.473 1.155 1.198 1 95.44 10 GLU B CA 1
ATOM 899 C C . GLU B 1 10 ? 8.82 1.84 1.426 1 95.44 10 GLU B C 1
ATOM 901 O O . GLU B 1 10 ? 9.344 1.833 2.541 1 95.44 10 GLU B O 1
ATOM 906 N N . VAL B 1 11 ? 9.375 2.406 0.419 1 95.88 11 VAL B N 1
ATOM 907 C CA . VAL B 1 11 ? 10.656 3.104 0.519 1 95.88 11 VAL B CA 1
ATOM 908 C C . VAL B 1 11 ? 10.516 4.309 1.444 1 95.88 11 VAL B C 1
ATOM 910 O O . VAL B 1 11 ? 11.328 4.504 2.35 1 95.88 11 VAL B O 1
ATOM 913 N N . ALA B 1 12 ? 9.461 5.094 1.2 1 97.81 12 ALA B N 1
ATOM 914 C CA . ALA B 1 12 ? 9.227 6.281 2.021 1 97.81 12 ALA B CA 1
ATOM 915 C C . ALA B 1 12 ? 9.07 5.906 3.494 1 97.81 12 ALA B C 1
ATOM 917 O O . ALA B 1 12 ? 9.633 6.562 4.371 1 97.81 12 ALA B O 1
ATOM 918 N N . ASN B 1 13 ? 8.328 4.836 3.74 1 97.25 13 ASN B N 1
ATOM 919 C CA . ASN B 1 13 ? 8.102 4.418 5.121 1 97.25 13 ASN B CA 1
ATOM 920 C C . ASN B 1 13 ? 9.383 3.918 5.777 1 97.25 13 ASN B C 1
ATOM 922 O O . ASN B 1 13 ? 9.617 4.176 6.961 1 97.25 13 ASN B O 1
ATOM 926 N N . ALA B 1 14 ? 10.188 3.15 5.059 1 95.69 14 ALA B N 1
ATOM 927 C CA . ALA B 1 14 ? 11.469 2.676 5.586 1 95.69 14 ALA B CA 1
ATOM 928 C C . ALA B 1 14 ? 12.375 3.844 5.953 1 95.69 14 ALA B C 1
ATOM 930 O O . ALA B 1 14 ? 13 3.844 7.02 1 95.69 14 ALA B O 1
ATOM 931 N N . LEU B 1 15 ? 12.406 4.844 5.113 1 97.19 15 LEU B N 1
ATOM 932 C CA . LEU B 1 15 ? 13.281 5.992 5.324 1 97.19 15 LEU B CA 1
ATOM 933 C C . LEU B 1 15 ? 12.75 6.879 6.449 1 97.19 15 LEU B C 1
ATOM 935 O O . LEU B 1 15 ? 13.531 7.516 7.16 1 97.19 15 LEU B O 1
ATOM 939 N N . ARG B 1 16 ? 11.438 6.836 6.609 1 97.06 16 ARG B N 1
ATOM 940 C CA . ARG B 1 16 ? 10.797 7.641 7.645 1 97.06 16 ARG B CA 1
ATOM 941 C C . ARG B 1 16 ? 11.344 7.297 9.023 1 97.06 16 ARG B C 1
ATOM 943 O O . ARG B 1 16 ? 11.445 8.164 9.891 1 97.06 16 ARG B O 1
ATOM 950 N N . TYR B 1 17 ? 11.797 6.051 9.195 1 96.31 17 TYR B N 1
ATOM 951 C CA . TYR B 1 17 ? 12.172 5.609 10.531 1 96.31 17 TYR B CA 1
ATOM 952 C C . TYR B 1 17 ? 13.688 5.582 10.695 1 96.31 17 TYR B C 1
ATOM 954 O O . TYR B 1 17 ? 14.203 5.133 11.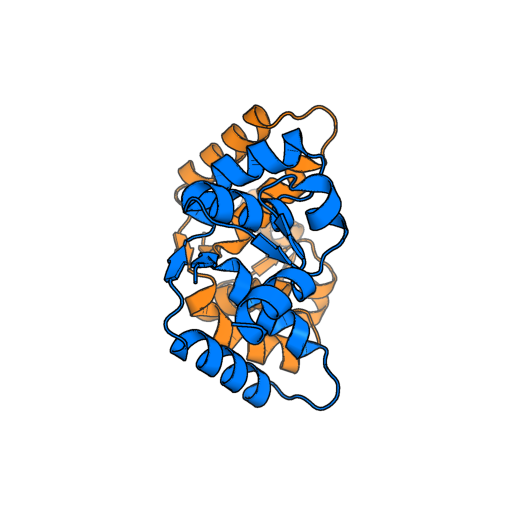727 1 96.31 17 TYR B O 1
ATOM 962 N N . ILE B 1 18 ? 14.352 6.016 9.742 1 96 18 ILE B N 1
ATOM 963 C CA . ILE B 1 18 ? 15.805 6.121 9.867 1 96 18 ILE B CA 1
ATOM 964 C C . ILE B 1 18 ? 16.172 7.375 10.664 1 96 18 ILE B C 1
ATOM 966 O O . ILE B 1 18 ? 15.742 8.477 10.32 1 96 18 ILE B O 1
ATOM 970 N N . ASP B 1 19 ? 17 7.184 11.672 1 96.38 19 ASP B N 1
ATOM 971 C CA . ASP B 1 19 ? 17.391 8.281 12.555 1 96.38 19 ASP B CA 1
ATOM 972 C C . ASP B 1 19 ? 18.141 9.367 11.781 1 96.38 19 ASP B C 1
ATOM 974 O O . ASP B 1 19 ? 19 9.07 10.961 1 96.38 19 ASP B O 1
ATOM 978 N N . GLY B 1 20 ? 17.734 10.594 12.047 1 96.69 20 GLY B N 1
ATOM 979 C CA . GLY B 1 20 ? 18.469 11.711 11.484 1 96.69 20 GLY B CA 1
ATOM 980 C C . GLY B 1 20 ? 17.859 12.219 10.188 1 96.69 20 GLY B C 1
ATOM 981 O O . GLY B 1 20 ? 18.203 13.312 9.727 1 96.69 20 GLY B O 1
ATOM 982 N N . LEU B 1 21 ? 17.031 11.523 9.656 1 97.31 21 LEU B N 1
ATOM 983 C CA . LEU B 1 21 ? 16.375 11.977 8.43 1 97.31 21 LEU B CA 1
ATOM 984 C C . LEU B 1 21 ? 15.172 12.859 8.75 1 97.31 21 LEU B C 1
ATOM 986 O O . LEU B 1 21 ? 14.523 12.672 9.781 1 97.31 21 LEU B O 1
ATOM 990 N N . VAL B 1 22 ? 14.969 13.859 7.863 1 97.81 22 VAL B N 1
ATOM 991 C CA . VAL B 1 22 ? 13.773 14.695 7.926 1 97.81 22 VAL B CA 1
ATOM 992 C C . VAL B 1 22 ? 12.922 14.484 6.676 1 97.81 22 VAL B C 1
ATOM 994 O O . VAL B 1 22 ? 13.336 13.773 5.754 1 97.81 22 VAL B O 1
ATOM 997 N N . ALA B 1 23 ? 11.734 15.086 6.652 1 97.94 23 ALA B N 1
ATOM 998 C CA . ALA B 1 23 ? 10.789 14.898 5.555 1 97.94 23 ALA B CA 1
ATOM 999 C C . ALA B 1 23 ? 11.43 15.25 4.215 1 97.94 23 ALA B C 1
ATOM 1001 O O . ALA B 1 23 ? 11.219 14.555 3.219 1 97.94 23 ALA B O 1
ATOM 1002 N N . GLU B 1 24 ? 12.234 16.281 4.18 1 97.5 24 GLU B N 1
ATOM 1003 C CA . GLU B 1 24 ? 12.883 16.734 2.949 1 97.5 24 GLU B CA 1
ATOM 1004 C C . GLU B 1 24 ? 13.859 15.688 2.426 1 97.5 24 GLU B C 1
ATOM 1006 O O . GLU B 1 24 ? 14.008 15.516 1.213 1 97.5 24 GLU B O 1
ATOM 1011 N N . ASP B 1 25 ? 14.555 15.023 3.301 1 98 25 ASP B N 1
ATOM 1012 C CA . ASP B 1 25 ? 15.469 13.953 2.906 1 98 25 ASP B CA 1
ATOM 1013 C C . ASP B 1 25 ? 14.711 12.812 2.223 1 98 25 ASP B C 1
ATOM 1015 O O . ASP B 1 25 ? 15.156 12.305 1.193 1 98 25 ASP B O 1
ATOM 1019 N N . VAL B 1 26 ? 13.617 12.516 2.801 1 98.06 26 VAL B N 1
ATOM 1020 C CA . VAL B 1 26 ? 12.812 11.414 2.27 1 98.06 26 VAL B CA 1
ATOM 1021 C C . VAL B 1 26 ? 12.234 11.805 0.91 1 98.06 26 VAL B C 1
ATOM 1023 O O . VAL B 1 26 ? 12.25 11.008 -0.031 1 98.06 26 VAL B O 1
ATOM 1026 N N . ALA B 1 27 ? 11.766 13.016 0.805 1 95.5 27 ALA B N 1
ATOM 1027 C CA . ALA B 1 27 ? 11.242 13.516 -0.462 1 95.5 27 ALA B CA 1
ATOM 1028 C C . ALA B 1 27 ? 12.305 13.461 -1.557 1 95.5 27 ALA B C 1
ATOM 1030 O O . ALA B 1 27 ? 12.016 13.055 -2.688 1 95.5 27 ALA B O 1
ATOM 1031 N N . LYS B 1 28 ? 13.477 13.844 -1.183 1 96.12 28 LYS B N 1
ATOM 1032 C CA . LYS B 1 28 ? 14.586 13.812 -2.133 1 96.12 28 LYS B CA 1
ATOM 1033 C C . LYS B 1 28 ? 14.891 12.383 -2.572 1 96.12 28 LYS B C 1
ATOM 1035 O O . LYS B 1 28 ? 15.172 12.141 -3.748 1 96.12 28 LYS B O 1
ATOM 1040 N N . ALA B 1 29 ? 14.883 11.523 -1.641 1 96.69 29 ALA B N 1
ATOM 1041 C CA . ALA B 1 29 ? 15.133 10.117 -1.957 1 96.69 29 ALA B CA 1
ATOM 1042 C C . ALA B 1 29 ? 14.062 9.578 -2.9 1 96.69 29 ALA B C 1
ATOM 1044 O O . ALA B 1 29 ? 14.375 8.891 -3.873 1 96.69 29 ALA B O 1
ATOM 1045 N N . ILE B 1 30 ? 12.828 9.883 -2.631 1 95.5 30 ILE B N 1
ATOM 1046 C CA . ILE B 1 30 ? 11.727 9.438 -3.469 1 95.5 30 ILE B CA 1
ATOM 1047 C C . ILE B 1 30 ? 11.867 10.016 -4.871 1 95.5 30 ILE B C 1
ATOM 1049 O O . ILE B 1 30 ? 11.68 9.312 -5.867 1 95.5 30 ILE B O 1
ATOM 1053 N N . ASP B 1 31 ? 12.219 11.25 -4.914 1 93.88 31 ASP B N 1
ATOM 1054 C CA . ASP B 1 31 ? 12.43 11.898 -6.207 1 93.88 31 ASP B CA 1
ATOM 1055 C C . ASP B 1 31 ? 13.57 11.242 -6.977 1 93.88 31 ASP B C 1
ATOM 1057 O O . ASP B 1 31 ? 13.508 11.109 -8.203 1 93.88 31 ASP B O 1
ATOM 1061 N N . ALA B 1 32 ? 14.594 10.875 -6.316 1 94.88 32 ALA B N 1
ATOM 1062 C CA . ALA B 1 32 ? 15.703 10.164 -6.945 1 94.88 32 ALA B CA 1
ATOM 1063 C C . ALA B 1 32 ? 15.242 8.844 -7.551 1 94.88 32 ALA B C 1
ATOM 1065 O O . ALA B 1 32 ? 15.594 8.523 -8.688 1 94.88 32 ALA B O 1
ATOM 1066 N N . PHE B 1 33 ? 14.406 8.133 -6.832 1 93.56 33 PHE B N 1
ATOM 1067 C CA . PHE B 1 33 ? 13.875 6.879 -7.352 1 93.56 33 PHE B CA 1
ATOM 1068 C C . PHE B 1 33 ? 13 7.125 -8.57 1 93.56 33 PHE B C 1
ATOM 1070 O O . PHE B 1 33 ? 13.055 6.367 -9.547 1 93.56 33 PHE B O 1
ATOM 1077 N N . LYS B 1 34 ? 12.18 8.133 -8.461 1 90.88 34 LYS B N 1
ATOM 1078 C CA . LYS B 1 34 ? 11.305 8.469 -9.578 1 90.88 34 LYS B CA 1
ATOM 1079 C C . LYS B 1 34 ? 12.117 8.82 -10.82 1 90.88 34 LYS B C 1
ATOM 1081 O O . LYS B 1 34 ? 11.664 8.602 -11.953 1 90.88 34 LYS B O 1
ATOM 1086 N N . SER B 1 35 ? 13.273 9.297 -10.625 1 92.5 35 SER B N 1
ATOM 1087 C CA . SER B 1 35 ? 14.102 9.773 -11.727 1 92.5 35 SER B CA 1
ATOM 1088 C C . SER B 1 35 ? 14.906 8.633 -12.352 1 92.5 35 SER B C 1
ATOM 1090 O O . SER B 1 35 ? 15.508 8.789 -13.414 1 92.5 35 SER B O 1
ATOM 1092 N N . LEU B 1 36 ? 14.938 7.449 -11.773 1 92.31 36 LEU B N 1
ATOM 1093 C CA . LEU B 1 36 ? 15.695 6.301 -12.25 1 92.31 36 LEU B CA 1
ATOM 1094 C C . LEU B 1 36 ? 15.047 5.688 -13.484 1 92.31 36 LEU B C 1
ATOM 1096 O O . LEU B 1 36 ? 15.633 4.82 -14.133 1 92.31 36 LEU B O 1
ATOM 1100 N N . GLY B 1 37 ? 13.875 6.172 -13.883 1 90.62 37 GLY B N 1
ATOM 1101 C CA . GLY B 1 37 ? 13.203 5.625 -15.055 1 90.62 37 GLY B CA 1
ATOM 1102 C C . GLY B 1 37 ? 12.562 4.273 -14.805 1 90.62 37 GLY B C 1
ATOM 1103 O O . GLY B 1 37 ? 12.531 3.42 -15.688 1 90.62 37 GLY B O 1
ATOM 1104 N N . LEU B 1 38 ? 12.094 4.023 -13.633 1 93.69 38 LEU B N 1
ATOM 1105 C CA . LEU B 1 38 ? 11.406 2.787 -13.273 1 93.69 38 LEU B CA 1
ATOM 1106 C C . LEU B 1 38 ? 10.055 2.693 -13.984 1 93.69 38 LEU B C 1
ATOM 1108 O O . LEU B 1 38 ? 9.367 3.701 -14.148 1 93.69 38 LEU B O 1
ATOM 1112 N N . ARG B 1 39 ? 9.766 1.527 -14.508 1 94.88 39 ARG B N 1
ATOM 1113 C CA . ARG B 1 39 ? 8.422 1.265 -15.016 1 94.88 39 ARG B CA 1
ATOM 1114 C C . ARG B 1 39 ? 7.477 0.877 -13.883 1 94.88 39 ARG B C 1
ATOM 1116 O O . ARG B 1 39 ? 7.609 -0.201 -13.297 1 94.88 39 ARG B O 1
ATOM 1123 N N . VAL B 1 40 ? 6.535 1.778 -13.578 1 95.62 40 VAL B N 1
ATOM 1124 C CA . VAL B 1 40 ? 5.641 1.574 -12.445 1 95.62 40 VAL B CA 1
ATOM 1125 C C . VAL B 1 40 ? 4.359 0.888 -12.914 1 95.62 40 VAL B C 1
ATOM 1127 O O . VAL B 1 40 ? 3.742 1.315 -13.891 1 95.62 40 VAL B O 1
ATOM 1130 N N . VAL B 1 41 ? 3.986 -0.164 -12.312 1 95.81 41 VAL B N 1
ATOM 1131 C CA . VAL B 1 41 ? 2.721 -0.848 -12.555 1 95.81 41 VAL B CA 1
ATOM 1132 C C . VAL B 1 41 ? 1.776 -0.625 -11.375 1 95.81 41 VAL B C 1
ATOM 1134 O O . VAL B 1 41 ? 2.168 -0.786 -10.219 1 95.81 41 VAL B O 1
ATOM 1137 N N . SER B 1 42 ? 0.553 -0.271 -11.734 1 94.81 42 SER B N 1
ATOM 1138 C CA . SER B 1 42 ? -0.429 0.026 -10.695 1 94.81 42 SER B CA 1
ATOM 1139 C C . SER B 1 42 ? -0.719 -1.203 -9.836 1 94.81 42 SER B C 1
ATOM 1141 O O . SER B 1 42 ? -0.856 -2.311 -10.359 1 94.81 42 SER B O 1
ATOM 1143 N N . ASP B 1 43 ? -0.802 -0.971 -8.539 1 96 43 ASP B N 1
ATOM 1144 C CA . ASP B 1 43 ? -1.154 -2.061 -7.633 1 96 43 ASP B CA 1
ATOM 1145 C C . ASP B 1 43 ? -2.545 -2.607 -7.945 1 96 43 ASP B C 1
ATOM 1147 O O . ASP B 1 43 ? -2.797 -3.805 -7.789 1 96 43 ASP B O 1
ATOM 1151 N N . LEU B 1 44 ? -3.391 -1.686 -8.367 1 94.25 44 LEU B N 1
ATOM 1152 C CA . LEU B 1 44 ? -4.758 -2.098 -8.664 1 94.25 44 LEU B CA 1
ATOM 1153 C C . LEU B 1 44 ? -4.789 -3.098 -9.812 1 94.25 44 LEU B C 1
ATOM 1155 O O . LEU B 1 44 ? -5.605 -4.023 -9.812 1 94.25 44 LEU B O 1
ATOM 1159 N N . GLU B 1 45 ? -3.895 -2.912 -10.781 1 94.94 45 GLU B N 1
ATOM 1160 C CA . GLU B 1 45 ? -3.801 -3.832 -11.914 1 94.94 45 GLU B CA 1
ATOM 1161 C C . GLU B 1 45 ? -3.27 -5.191 -11.469 1 94.94 45 GLU B C 1
ATOM 1163 O O . GLU B 1 45 ? -3.568 -6.215 -12.094 1 94.94 45 GLU B O 1
ATOM 1168 N N . LEU B 1 46 ? -2.537 -5.188 -10.422 1 97.31 46 LEU B N 1
ATOM 1169 C CA . LEU B 1 46 ? -1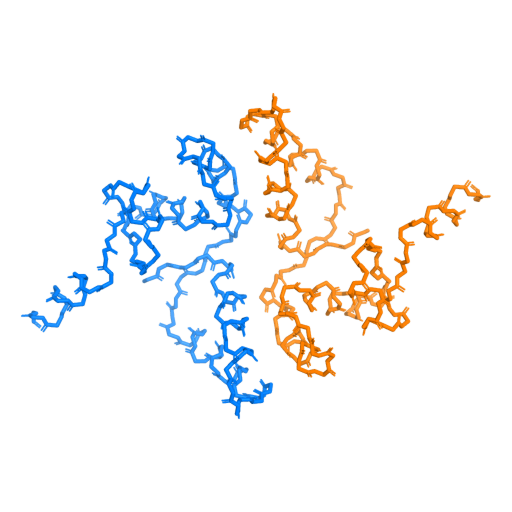.86 -6.395 -9.961 1 97.31 46 LEU B CA 1
ATOM 1170 C C . LEU B 1 46 ? -2.684 -7.105 -8.891 1 97.31 46 LEU B C 1
ATOM 1172 O O . LEU B 1 46 ? -2.408 -8.258 -8.555 1 97.31 46 LEU B O 1
ATOM 1176 N N . LEU B 1 47 ? -3.689 -6.492 -8.398 1 97.56 47 LEU B N 1
ATOM 1177 C CA . LEU B 1 47 ? -4.348 -6.887 -7.152 1 97.56 47 LEU B CA 1
ATOM 1178 C C . LEU B 1 47 ? -5 -8.258 -7.293 1 97.56 47 LEU B C 1
ATOM 1180 O O . LEU B 1 47 ? -4.883 -9.102 -6.402 1 97.56 47 LEU B O 1
ATOM 1184 N N . GLY B 1 48 ? -5.73 -8.492 -8.414 1 96.75 48 GLY B N 1
ATOM 1185 C CA . GLY B 1 48 ? -6.363 -9.781 -8.609 1 96.75 48 GLY B CA 1
ATOM 1186 C C . GLY B 1 48 ? -5.387 -10.945 -8.531 1 96.75 48 GLY B C 1
ATOM 1187 O O . GLY B 1 48 ? -5.605 -11.898 -7.781 1 96.75 48 GLY B O 1
ATOM 1188 N N . ASP B 1 49 ? -4.336 -10.852 -9.258 1 97.12 49 ASP B N 1
ATOM 1189 C CA . ASP B 1 49 ? -3.297 -11.883 -9.242 1 97.12 49 ASP B CA 1
ATOM 1190 C C . ASP B 1 49 ? -2.65 -11.984 -7.863 1 97.12 49 ASP B C 1
ATOM 1192 O O . ASP B 1 49 ? -2.354 -13.086 -7.395 1 97.12 49 ASP B O 1
ATOM 1196 N N . ALA B 1 50 ? -2.436 -10.859 -7.23 1 97.75 50 ALA B N 1
ATOM 1197 C CA . ALA B 1 50 ? -1.798 -10.836 -5.914 1 97.75 50 ALA B CA 1
ATOM 1198 C C . ALA B 1 50 ? -2.643 -11.578 -4.883 1 97.75 50 ALA B C 1
ATOM 1200 O O . ALA B 1 50 ? -2.107 -12.305 -4.039 1 97.75 50 ALA B O 1
ATOM 1201 N N . VAL B 1 51 ? -3.936 -11.398 -4.992 1 98.25 51 VAL B N 1
ATOM 1202 C CA . VAL B 1 51 ? -4.832 -12.086 -4.062 1 98.25 51 VAL B CA 1
ATOM 1203 C C . VAL B 1 51 ? -4.715 -13.59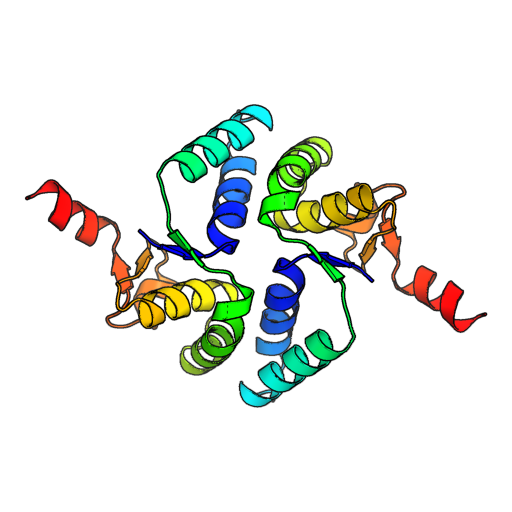4 -4.25 1 98.25 51 VAL B C 1
ATOM 1205 O O . VAL B 1 51 ? -4.586 -14.336 -3.277 1 98.25 51 VAL B O 1
ATOM 1208 N N . ARG B 1 52 ? -4.719 -14.055 -5.469 1 97.69 52 ARG B N 1
ATOM 1209 C CA . ARG B 1 52 ? -4.578 -15.477 -5.742 1 97.69 52 ARG B CA 1
ATOM 1210 C C . ARG B 1 52 ? -3.254 -16.016 -5.211 1 97.69 52 ARG B C 1
ATOM 1212 O O . ARG B 1 52 ? -3.221 -17.031 -4.531 1 97.69 52 ARG B O 1
ATOM 1219 N N . ILE B 1 53 ? -2.203 -15.328 -5.445 1 96.38 53 ILE B N 1
ATOM 1220 C CA . ILE B 1 53 ? -0.866 -15.719 -5.016 1 96.38 53 ILE B CA 1
ATOM 1221 C C . ILE B 1 53 ? -0.807 -15.766 -3.488 1 96.38 53 ILE B C 1
ATOM 1223 O O . ILE B 1 53 ? -0.21 -16.688 -2.914 1 96.38 53 ILE B O 1
ATOM 1227 N N . ALA B 1 54 ? -1.369 -14.766 -2.848 1 96.94 54 ALA B N 1
ATOM 1228 C CA . ALA B 1 54 ? -1.368 -14.703 -1.388 1 96.94 54 ALA B CA 1
ATOM 1229 C C . ALA B 1 54 ? -1.987 -15.961 -0.786 1 96.94 54 ALA B C 1
ATOM 1231 O O . ALA B 1 54 ? -1.447 -16.531 0.164 1 96.94 54 ALA B O 1
ATOM 1232 N N . PHE B 1 55 ? -3.088 -16.422 -1.338 1 97.12 55 PHE B N 1
ATOM 1233 C CA . PHE B 1 55 ? -3.766 -17.609 -0.847 1 97.12 55 PHE B CA 1
ATOM 1234 C C . PHE B 1 55 ? -2.965 -18.875 -1.179 1 97.12 55 PHE B C 1
ATOM 1236 O O . PHE B 1 55 ? -2.85 -19.781 -0.352 1 97.12 55 PHE B O 1
ATOM 1243 N N . GLU B 1 56 ? -2.412 -18.875 -2.371 1 94.81 56 GLU B N 1
ATOM 1244 C CA . GLU B 1 56 ? -1.661 -20.047 -2.826 1 94.81 56 GLU B CA 1
ATOM 1245 C C . GLU B 1 56 ? -0.403 -20.25 -1.987 1 94.81 56 GLU B C 1
ATOM 1247 O O . GLU B 1 56 ? -0.012 -21.391 -1.718 1 94.81 56 GLU B O 1
ATOM 1252 N N . ASN B 1 57 ? 0.223 -19.172 -1.573 1 93.94 57 ASN B N 1
ATOM 1253 C CA . ASN B 1 57 ? 1.531 -19.266 -0.935 1 93.94 57 ASN B CA 1
ATOM 1254 C C . ASN B 1 57 ? 1.448 -18.969 0.56 1 93.94 57 ASN B C 1
ATOM 1256 O O . ASN B 1 57 ? 2.463 -18.984 1.258 1 93.94 57 ASN B O 1
ATOM 1260 N N . ASP B 1 58 ? 0.308 -18.641 1.084 1 94.06 58 ASP B N 1
ATOM 1261 C CA . ASP B 1 58 ? 0.089 -18.344 2.496 1 94.06 58 ASP B CA 1
ATOM 1262 C C . ASP B 1 58 ? 0.958 -17.172 2.949 1 94.06 58 ASP B C 1
ATOM 1264 O O . ASP B 1 58 ? 1.717 -17.297 3.912 1 94.06 58 ASP B O 1
ATOM 1268 N N . ILE B 1 59 ? 0.86 -16.094 2.197 1 95.06 59 ILE B N 1
ATOM 1269 C CA . ILE B 1 59 ? 1.585 -14.875 2.52 1 95.06 59 ILE B CA 1
ATOM 1270 C C . ILE B 1 59 ? 0.653 -13.672 2.387 1 95.06 59 ILE B C 1
ATOM 1272 O O . ILE B 1 59 ? -0.51 -13.82 2.002 1 95.06 59 ILE B O 1
ATOM 1276 N N . THR B 1 60 ? 1.086 -12.484 2.729 1 96.12 60 THR B N 1
ATOM 1277 C CA . THR B 1 60 ? 0.268 -11.281 2.715 1 96.12 60 THR B CA 1
ATOM 1278 C C . THR B 1 60 ? 0.029 -10.805 1.286 1 96.12 60 THR B C 1
ATOM 1280 O O . THR B 1 60 ? 0.808 -11.117 0.384 1 96.12 60 THR B O 1
ATOM 1283 N N . VAL B 1 61 ? -1.036 -10.047 1.101 1 97.25 61 VAL B N 1
ATOM 1284 C CA . VAL B 1 61 ? -1.311 -9.414 -0.186 1 97.25 61 VAL B CA 1
ATOM 1285 C C . VAL B 1 61 ? -0.196 -8.43 -0.526 1 97.25 61 VAL B C 1
ATOM 1287 O O . VAL B 1 61 ? 0.207 -8.312 -1.686 1 97.25 61 VAL B O 1
ATOM 1290 N N . TYR B 1 62 ? 0.389 -7.84 0.453 1 95.12 62 TYR B N 1
ATOM 1291 C CA . TYR B 1 62 ? 1.497 -6.906 0.281 1 95.12 62 TYR B CA 1
ATOM 1292 C C . TYR B 1 62 ? 2.676 -7.578 -0.412 1 95.12 62 TYR B C 1
ATOM 1294 O O . TYR B 1 62 ? 3.18 -7.078 -1.42 1 95.12 62 TYR B O 1
ATOM 1302 N N . ASP B 1 63 ? 3.059 -8.672 0.097 1 94.62 63 ASP B N 1
ATOM 1303 C CA . ASP B 1 63 ? 4.164 -9.422 -0.49 1 94.62 63 ASP B CA 1
ATOM 1304 C C . ASP B 1 63 ? 3.789 -9.969 -1.867 1 94.62 63 ASP B C 1
ATOM 1306 O O . ASP B 1 63 ? 4.621 -10 -2.777 1 94.62 63 ASP B O 1
ATOM 1310 N N . SER B 1 64 ? 2.578 -10.336 -2.01 1 96.5 64 SER B N 1
ATOM 1311 C CA . SER B 1 64 ? 2.104 -10.984 -3.227 1 96.5 64 SER B CA 1
ATOM 1312 C C . SER B 1 64 ? 2.027 -9.992 -4.387 1 96.5 64 SER B C 1
ATOM 1314 O O . SER B 1 64 ? 2.1 -10.391 -5.551 1 96.5 64 SER B O 1
ATOM 1316 N N . ILE B 1 65 ? 1.913 -8.719 -4.105 1 97 65 ILE B N 1
ATOM 1317 C CA . ILE B 1 65 ? 1.925 -7.699 -5.148 1 97 65 ILE B CA 1
ATOM 1318 C C . ILE B 1 65 ? 3.24 -7.766 -5.922 1 97 65 ILE B C 1
ATOM 1320 O O . ILE B 1 65 ? 3.246 -7.699 -7.152 1 97 65 ILE B O 1
ATOM 1324 N N . TYR B 1 66 ? 4.297 -7.945 -5.258 1 95.81 66 TYR B N 1
ATOM 1325 C CA . TYR B 1 66 ? 5.602 -8.023 -5.898 1 95.81 66 TYR B CA 1
ATOM 1326 C C . TYR B 1 66 ? 5.723 -9.297 -6.734 1 95.81 66 TYR B C 1
ATOM 1328 O O . TYR B 1 66 ? 6.266 -9.266 -7.844 1 95.81 66 TYR B O 1
ATOM 1336 N N . LEU B 1 67 ? 5.238 -10.336 -6.195 1 95.69 67 LEU B N 1
ATOM 1337 C CA . LEU B 1 67 ? 5.273 -11.594 -6.934 1 95.69 67 LEU B CA 1
ATOM 1338 C C . LEU B 1 67 ? 4.398 -11.516 -8.18 1 95.69 67 LEU B C 1
ATOM 1340 O O . LEU B 1 67 ? 4.773 -12.023 -9.242 1 95.69 67 LEU B O 1
ATOM 1344 N N . ALA B 1 68 ? 3.211 -10.953 -8.023 1 96.62 68 ALA B N 1
ATOM 1345 C CA . ALA B 1 68 ? 2.32 -10.766 -9.164 1 96.62 68 ALA B CA 1
ATOM 1346 C C . ALA B 1 68 ? 2.996 -9.945 -10.258 1 96.62 68 ALA B C 1
ATOM 1348 O O . ALA B 1 68 ? 2.871 -10.258 -11.445 1 96.62 68 ALA B O 1
ATOM 1349 N N . LEU B 1 69 ? 3.678 -8.922 -9.867 1 97 69 LEU B N 1
ATOM 1350 C CA . LEU B 1 69 ? 4.398 -8.094 -10.828 1 97 69 LEU B CA 1
ATOM 1351 C C . LEU B 1 69 ? 5.48 -8.906 -11.539 1 97 69 LEU B C 1
ATOM 1353 O O . LEU B 1 69 ? 5.598 -8.844 -12.766 1 97 69 LEU B O 1
ATOM 1357 N N . ALA B 1 70 ? 6.293 -9.602 -10.75 1 95.25 70 ALA B N 1
ATOM 1358 C CA . ALA B 1 70 ? 7.355 -10.414 -11.336 1 95.25 70 ALA B CA 1
ATOM 1359 C C . ALA B 1 70 ? 6.797 -11.383 -12.375 1 95.25 70 ALA B C 1
ATOM 1361 O O . ALA B 1 70 ? 7.34 -11.508 -13.477 1 95.25 70 ALA B O 1
ATOM 1362 N N . ARG B 1 71 ? 5.727 -12.031 -12.039 1 94.38 71 ARG B N 1
ATOM 1363 C CA . ARG B 1 71 ? 5.102 -12.984 -12.938 1 94.38 71 ARG B CA 1
ATOM 1364 C C . ARG B 1 71 ? 4.559 -12.297 -14.188 1 94.38 71 ARG B C 1
ATOM 1366 O O . ARG B 1 71 ? 4.707 -12.805 -15.297 1 94.38 71 ARG B O 1
ATOM 1373 N N . ARG B 1 72 ? 3.943 -11.203 -14 1 94.94 72 ARG B N 1
ATOM 1374 C CA . ARG B 1 72 ? 3.332 -10.477 -15.109 1 94.94 72 ARG B CA 1
ATOM 1375 C C . ARG B 1 72 ? 4.379 -10.055 -16.141 1 94.94 72 ARG B C 1
ATOM 1377 O O . ARG B 1 72 ? 4.133 -10.133 -17.344 1 94.94 72 ARG B O 1
ATOM 1384 N N . VAL B 1 73 ? 5.504 -9.648 -15.703 1 94.3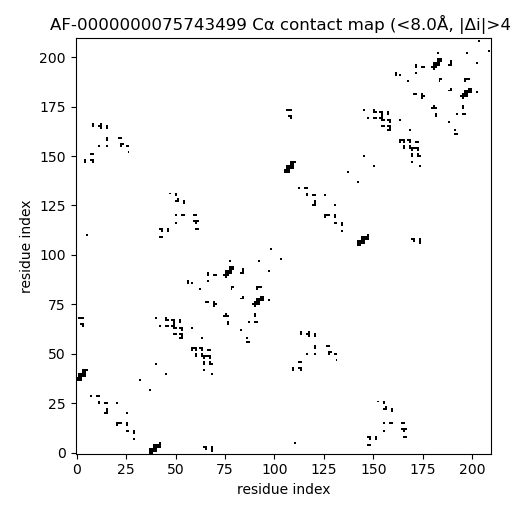8 73 VAL B N 1
ATOM 1385 C CA . VAL B 1 73 ? 6.5 -9.094 -16.609 1 94.38 73 VAL B CA 1
ATOM 1386 C C . VAL B 1 73 ? 7.512 -10.172 -17 1 94.38 73 VAL B C 1
ATOM 1388 O O . VAL B 1 73 ? 8.453 -9.914 -17.75 1 94.38 73 VAL B O 1
ATOM 1391 N N . GLY B 1 74 ? 7.297 -11.336 -16.5 1 91.75 74 GLY B N 1
ATOM 1392 C CA . GLY B 1 74 ? 8.227 -12.422 -16.766 1 91.75 74 GLY B CA 1
ATOM 1393 C C . GLY B 1 74 ? 9.609 -12.188 -16.188 1 91.75 74 GLY B C 1
ATOM 1394 O O . GLY B 1 74 ? 10.617 -12.539 -16.797 1 91.75 74 GLY B O 1
ATOM 1395 N N . GLY B 1 75 ? 9.602 -11.523 -15.031 1 91.12 75 GLY B N 1
ATOM 1396 C CA . GLY B 1 75 ? 10.867 -11.211 -14.391 1 91.12 75 GLY B CA 1
ATOM 1397 C C . GLY B 1 75 ? 11.047 -11.906 -13.055 1 91.12 75 GLY B C 1
ATOM 1398 O O . GLY B 1 75 ? 10.312 -12.844 -12.734 1 91.12 75 GLY B O 1
ATOM 1399 N N . VAL B 1 76 ? 12.148 -11.562 -12.438 1 90 76 VAL B N 1
ATOM 1400 C CA . VAL B 1 76 ? 12.477 -12.117 -11.133 1 90 76 VAL B CA 1
ATOM 1401 C C . VAL B 1 76 ? 12.367 -11.023 -10.062 1 90 76 VAL B C 1
ATOM 1403 O O . VAL B 1 76 ? 12.711 -9.867 -10.312 1 90 76 VAL B O 1
ATOM 1406 N N . LEU B 1 77 ? 11.758 -11.445 -8.945 1 92.19 77 LEU B N 1
ATOM 1407 C CA . LEU B 1 77 ? 11.703 -10.547 -7.793 1 92.19 77 LEU B CA 1
ATOM 1408 C C . LEU B 1 77 ? 13 -10.617 -6.988 1 92.19 77 LEU B C 1
ATOM 1410 O O . LEU B 1 77 ? 13.367 -11.68 -6.492 1 92.19 77 LEU B O 1
ATOM 1414 N N . ILE B 1 78 ? 13.703 -9.508 -6.949 1 89.69 78 ILE B N 1
ATOM 1415 C CA . ILE B 1 78 ? 14.906 -9.406 -6.133 1 89.69 78 ILE B CA 1
ATOM 1416 C C . ILE B 1 78 ? 14.547 -8.859 -4.754 1 89.69 78 ILE B C 1
ATOM 1418 O O . ILE B 1 78 ? 14.047 -7.738 -4.637 1 89.69 78 ILE B O 1
ATOM 1422 N N . THR B 1 79 ? 14.758 -9.695 -3.783 1 88.44 79 THR B N 1
ATOM 1423 C CA . THR B 1 79 ? 14.352 -9.297 -2.441 1 88.44 79 THR B CA 1
ATOM 1424 C C . THR B 1 79 ? 15.305 -9.859 -1.396 1 88.44 79 THR B C 1
ATOM 1426 O O . THR B 1 79 ? 16.109 -10.742 -1.7 1 88.44 79 THR B O 1
ATOM 1429 N N . TYR B 1 80 ? 15.297 -9.133 -0.244 1 82.62 80 TYR B N 1
ATOM 1430 C CA . TYR B 1 80 ? 16.016 -9.672 0.902 1 82.62 80 TYR B CA 1
ATOM 1431 C C . TYR B 1 80 ? 15.062 -10.352 1.874 1 82.62 80 TYR B C 1
ATOM 1433 O O . TYR B 1 80 ? 15.477 -10.844 2.926 1 82.62 80 TYR B O 1
ATOM 1441 N N . ASP B 1 81 ? 13.828 -10.281 1.548 1 83.31 81 ASP B N 1
ATOM 1442 C CA . ASP B 1 81 ? 12.836 -10.844 2.457 1 83.31 81 ASP B CA 1
ATOM 1443 C C . ASP B 1 81 ? 12.844 -12.375 2.398 1 83.31 81 ASP B C 1
ATOM 1445 O O . ASP B 1 81 ? 12.492 -12.961 1.374 1 83.31 81 ASP B O 1
ATOM 1449 N N . ARG B 1 82 ? 13.203 -12.891 3.527 1 81.88 82 ARG B N 1
ATOM 1450 C CA . ARG B 1 82 ? 13.359 -14.336 3.605 1 81.88 82 ARG B CA 1
ATOM 1451 C C . ARG B 1 82 ? 12.023 -15.039 3.371 1 81.88 82 ARG B C 1
ATOM 1453 O O . ARG B 1 82 ? 11.984 -16.141 2.811 1 81.88 82 ARG B O 1
ATOM 1460 N N . LYS B 1 83 ? 11.031 -14.422 3.764 1 81.81 83 LYS B N 1
ATOM 1461 C CA . LYS B 1 83 ? 9.719 -15.016 3.566 1 81.81 83 LYS B CA 1
ATOM 1462 C C . LYS B 1 83 ? 9.375 -15.125 2.082 1 81.81 83 LYS B C 1
ATOM 1464 O O . LYS B 1 83 ? 8.898 -16.156 1.625 1 81.81 83 LYS B O 1
ATOM 1469 N N . LEU B 1 84 ? 9.727 -14.125 1.328 1 86.5 84 LEU B N 1
ATOM 1470 C CA . LEU B 1 84 ? 9.477 -14.133 -0.109 1 86.5 84 LEU B CA 1
ATOM 1471 C C . LEU B 1 84 ? 10.43 -15.086 -0.822 1 86.5 84 LEU B C 1
ATOM 1473 O O . LEU B 1 84 ? 10.047 -15.719 -1.809 1 86.5 84 LEU B O 1
ATOM 1477 N N . LEU B 1 85 ? 11.586 -15.141 -0.242 1 84.38 85 LEU B N 1
ATOM 1478 C CA . LEU B 1 85 ? 12.562 -16.047 -0.827 1 84.38 85 LEU B CA 1
ATOM 1479 C C . LEU B 1 85 ? 12.117 -17.5 -0.682 1 84.38 85 LEU B C 1
ATOM 1481 O O . LEU B 1 85 ? 12.305 -18.297 -1.596 1 84.38 85 LEU B O 1
ATOM 1485 N N . SER B 1 86 ? 11.539 -17.781 0.394 1 85.62 86 SER B N 1
ATOM 1486 C CA . SER B 1 86 ? 11.141 -19.156 0.677 1 85.62 86 SER B CA 1
ATOM 1487 C C . SER B 1 86 ? 9.836 -19.516 -0.016 1 85.62 86 SER B C 1
ATOM 1489 O O . SER B 1 86 ? 9.633 -20.656 -0.43 1 85.62 86 SER B O 1
ATOM 1491 N N . LYS B 1 87 ? 9 -18.531 -0.221 1 83.62 87 LYS B N 1
ATOM 1492 C CA . LYS B 1 87 ? 7.645 -18.812 -0.677 1 83.62 87 LYS B CA 1
ATOM 1493 C C . LYS B 1 87 ? 7.477 -18.469 -2.154 1 83.62 87 LYS B C 1
ATOM 1495 O O . LYS B 1 87 ? 6.551 -18.953 -2.809 1 83.62 87 LYS B O 1
ATOM 1500 N N . GLY B 1 88 ? 8.32 -17.719 -2.748 1 81.94 88 GLY B N 1
ATOM 1501 C CA . GLY B 1 88 ? 8.141 -17.188 -4.09 1 81.94 88 GLY B CA 1
ATOM 1502 C C . GLY B 1 88 ? 8.672 -18.109 -5.172 1 81.94 88 GLY B C 1
ATOM 1503 O O . GLY B 1 88 ? 8.461 -17.859 -6.359 1 81.94 88 GLY B O 1
ATOM 1504 N N . GLY B 1 89 ? 9.328 -19.234 -4.762 1 80.19 89 GLY B N 1
ATOM 1505 C CA . GLY B 1 89 ? 9.836 -20.188 -5.727 1 80.19 89 GLY B CA 1
ATOM 1506 C C . GLY B 1 89 ? 10.898 -19.609 -6.645 1 80.19 89 GLY B C 1
ATOM 1507 O O . GLY B 1 89 ? 11.773 -18.859 -6.199 1 80.19 89 GLY B O 1
ATOM 1508 N N . GLU B 1 90 ? 10.719 -19.875 -7.941 1 79.69 90 GLU B N 1
ATOM 1509 C CA . GLU B 1 90 ? 11.758 -19.547 -8.914 1 79.69 90 GLU B CA 1
ATOM 1510 C C . GLU B 1 90 ? 11.711 -18.078 -9.312 1 79.69 90 GLU B C 1
ATOM 1512 O O . GLU B 1 90 ? 12.648 -17.562 -9.914 1 79.69 90 GLU B O 1
ATOM 1517 N N . VAL B 1 91 ? 10.641 -17.5 -8.945 1 83.12 91 VAL B N 1
ATOM 1518 C CA . VAL B 1 91 ? 10.477 -16.125 -9.414 1 83.12 91 VAL B CA 1
ATOM 1519 C C . VAL B 1 91 ? 11.125 -15.164 -8.414 1 83.12 91 VAL B C 1
ATOM 1521 O O . VAL B 1 91 ? 11.031 -13.938 -8.57 1 83.12 91 VAL B O 1
ATOM 1524 N N . VAL B 1 92 ? 11.797 -15.703 -7.434 1 87.19 92 VAL B N 1
ATOM 1525 C CA . VAL B 1 92 ? 12.422 -14.867 -6.418 1 87.19 92 VAL B CA 1
ATOM 1526 C C . VAL B 1 92 ? 13.914 -15.156 -6.355 1 87.19 92 VAL B C 1
ATOM 1528 O O . VAL B 1 92 ? 14.336 -16.312 -6.426 1 87.19 92 VAL B O 1
ATOM 1531 N N . MET B 1 93 ? 14.688 -14.109 -6.316 1 87.06 93 MET B N 1
ATOM 1532 C CA . MET B 1 93 ? 16.141 -14.211 -6.23 1 87.06 93 MET B CA 1
ATOM 1533 C C . MET B 1 93 ? 16.688 -13.305 -5.137 1 87.06 93 MET B C 1
ATOM 1535 O O . MET B 1 93 ? 16.234 -12.172 -4.977 1 87.06 93 MET B O 1
ATOM 1539 N N . LYS B 1 94 ? 17.609 -13.867 -4.465 1 86.12 94 LYS B N 1
ATOM 1540 C CA . LYS B 1 94 ? 18.25 -13.062 -3.434 1 86.12 94 LYS B CA 1
ATOM 1541 C C . LYS B 1 94 ? 19.047 -11.906 -4.051 1 86.12 94 LYS B C 1
ATOM 1543 O O . LYS B 1 94 ? 19.734 -12.086 -5.051 1 86.12 94 LYS B O 1
ATOM 1548 N N . ALA B 1 95 ? 18.891 -10.797 -3.414 1 84.44 95 ALA B N 1
ATOM 1549 C CA . ALA B 1 95 ? 19.562 -9.602 -3.914 1 84.44 95 ALA B CA 1
ATOM 1550 C C . ALA B 1 95 ? 21.062 -9.844 -4.062 1 84.44 95 ALA B C 1
ATOM 1552 O O . ALA B 1 95 ? 21.672 -9.383 -5.031 1 84.44 95 ALA B O 1
ATOM 1553 N N . SER B 1 96 ? 21.609 -10.539 -3.094 1 84.44 96 SER B N 1
ATOM 1554 C CA . SER B 1 96 ? 23.047 -10.805 -3.141 1 84.44 96 SER B CA 1
ATOM 1555 C C . SER B 1 96 ? 23.422 -11.625 -4.371 1 84.44 96 SER B C 1
ATOM 1557 O O . SER B 1 96 ? 24.453 -11.391 -4.992 1 84.44 96 SER B O 1
ATOM 1559 N N . THR B 1 97 ? 22.594 -12.562 -4.652 1 83 97 THR B N 1
ATOM 1560 C CA . THR B 1 97 ? 22.812 -13.391 -5.836 1 83 97 THR B CA 1
ATOM 1561 C C . THR B 1 97 ? 22.672 -12.555 -7.105 1 83 97 THR B C 1
ATOM 1563 O O . THR B 1 97 ? 23.484 -12.695 -8.031 1 83 97 THR B O 1
ATOM 1566 N N . PHE B 1 98 ? 21.719 -11.742 -7.094 1 79.75 98 PHE B N 1
ATOM 1567 C CA . PHE B 1 98 ? 21.531 -10.867 -8.242 1 79.75 98 PHE B CA 1
ATOM 1568 C C . PHE B 1 98 ? 22.719 -9.938 -8.43 1 79.75 98 PHE B C 1
ATOM 1570 O O . PHE B 1 98 ? 23.203 -9.766 -9.547 1 79.75 98 PHE B O 1
ATOM 1577 N N . LEU B 1 99 ? 23.156 -9.305 -7.359 1 79.81 99 LEU B N 1
ATOM 1578 C CA . LEU B 1 99 ? 24.266 -8.375 -7.422 1 79.81 99 LEU B CA 1
ATOM 1579 C C . LEU B 1 99 ? 25.531 -9.078 -7.887 1 79.81 99 LEU B C 1
ATOM 1581 O O . LEU B 1 99 ? 26.344 -8.5 -8.625 1 79.81 99 LEU B O 1
ATOM 1585 N N . ALA B 1 100 ? 25.672 -10.227 -7.422 1 79.94 100 ALA B N 1
ATOM 1586 C CA . ALA B 1 100 ? 26.844 -11.016 -7.824 1 79.94 100 ALA B CA 1
ATOM 1587 C C . ALA B 1 100 ? 26.828 -11.281 -9.328 1 79.94 100 ALA B C 1
ATOM 1589 O O . ALA B 1 100 ? 27.891 -11.32 -9.961 1 79.94 100 ALA B O 1
ATOM 1590 N N . ARG B 1 101 ? 25.703 -11.445 -9.867 1 75.19 101 ARG B N 1
ATOM 1591 C CA . ARG B 1 101 ? 25.578 -11.688 -11.297 1 75.19 101 ARG B CA 1
ATOM 1592 C C . ARG B 1 101 ? 25.844 -10.414 -12.094 1 75.19 101 ARG B C 1
ATOM 1594 O O . ARG B 1 101 ? 26.344 -10.477 -13.219 1 75.19 101 ARG B O 1
ATOM 1601 N N . PHE B 1 102 ? 25.359 -9.336 -11.547 1 65.75 102 PHE B N 1
ATOM 1602 C CA . PHE B 1 102 ? 25.547 -8.062 -12.219 1 65.75 102 PHE B CA 1
ATOM 1603 C C . PHE B 1 102 ? 26.953 -7.52 -11.984 1 65.75 102 PHE B C 1
ATOM 1605 O O . PHE B 1 102 ? 27.516 -6.859 -12.852 1 65.75 102 PHE B O 1
ATOM 1612 N N . VAL B 1 103 ? 27.438 -7.645 -10.836 1 64.38 103 VAL B N 1
ATOM 1613 C CA . VAL B 1 103 ? 28.766 -7.121 -10.531 1 64.38 103 VAL B CA 1
ATOM 1614 C C . VAL B 1 103 ? 29.828 -7.996 -11.195 1 64.38 103 VAL B C 1
ATOM 1616 O O . VAL B 1 103 ? 30.844 -7.488 -11.688 1 64.38 103 VAL B O 1
ATOM 1619 N N . THR B 1 104 ? 29.703 -9.227 -11.148 1 59.59 104 THR B N 1
ATOM 1620 C CA . THR B 1 104 ? 30.75 -10.078 -11.703 1 59.59 104 THR B CA 1
ATOM 1621 C C . THR B 1 104 ? 30.734 -10.023 -13.227 1 59.59 104 THR B C 1
ATOM 1623 O O . THR B 1 104 ? 31.656 -10.508 -13.883 1 59.59 104 THR B O 1
ATOM 1626 N N . ARG B 1 105 ? 29.766 -9.484 -13.836 1 50.47 105 ARG B N 1
ATOM 1627 C CA . ARG B 1 105 ? 29.891 -9.336 -15.289 1 50.47 105 ARG B CA 1
ATOM 1628 C C . ARG B 1 105 ? 30.609 -8.039 -15.648 1 50.47 105 ARG B C 1
ATOM 1630 O O . ARG B 1 105 ? 30.406 -7.008 -15.008 1 50.47 105 ARG B O 1
#

Radius of gyration: 18.33 Å; Cα contacts (8 Å, |Δi|>4): 275; chains: 2; bounding box: 61×39×35 Å

pLDDT: mean 91.36, std 8.46, range [50.12, 98.25]

Secondary structure (DSSP, 8-state):
-EEETHHHHHHHHHHHTSTT--HHHHHHHHHHHHHTT-EEE-HHHHHHHHHHHHHHHT--HHHHHHHHHHHHHT--EEE--HHHHHHSGGGEEEHHHHHHHHH--/-EEETHHHHHHHHHHHTSTT--HHHHHHHHHHHHHTT-EEE-HHHHHHHHHHHHHHHT--HHHHHHHHHHHHHT--EEE--HHHHHHSGGGEEEHHHHHHHHH--

Foldseek 3Di:
DEDEPVVLVVQLVVQVPDPPDDPVNSVVVSVVVVVVPHHYDYLVVQQVQLVVLCVVQVHDSSLSSQLSVLVVVVAAAEDCDPSCVVRSPPRYDHNVVVCCVVVVD/DEDEPVVLVVQLVVVVPDPPDDPVNSVVVSVVVVVVPHHYDYLVVQQVQLVVLCVVQVHDSSLSSQLSVLVVVVAAAEDCDPSCVVRSPPRYDHNVVVCCVVVVD

InterPro domains:
  IPR002716 PIN domain [PF01850] (2-85)
  IPR029060 PIN-like domain superfamily [SSF88723] (2-87)
  IPR044153 VapC3-like, PIN domain [cd09873] (2-87)
  IPR051619 Type II TA system ribonuclease PINc/VapC [PTHR35901] (1-94)

Nearest PDB structures (foldseek):
  2fe1-assembly1_A-2  TM=8.455E-01  e=9.177E-05  Pyrobaculum aerophilum str. IM2
  1v8o-assembly1_C  TM=7.941E-01  e=1.826E-04  Pyrobaculum aerophilum
  1v8p-assembly2_F  TM=7.762E-01  e=2.497E-04  Pyrobaculum aerophilum
  1v8p-assembly1_D  TM=7.658E-01  e=6.792E-04  Pyrobaculum aerophilum
  2fe1-assembly1_A-2  TM=8.451E-01  e=1.088E-04  Pyrobaculum aerophilum str. IM2